Protein AF-A0A2T6ZGL2-F1 (afdb_monomer)

Organism: Tuber borchii (NCBI:txid42251)

pLDDT: mean 72.64, std 20.81, range [37.84, 98.56]

Sequence (278 aa):
MYDEGQLNGEHVGGGYANGYGEHVQEDGDHKMTDEEESILRRLEELRVENTRLESELVNLKAQQEAELVSLRQIKDGETSIIRSNLAKEKNEHARIITSLTNQHQANTDKLNAQIAEKENEINRLKTTHAFLEKENADYEKQIRSSKKVVISSGRIGKSPVTTPRKGKGIQHGDGFDDDEIVMGGSPSWAAGRRTPTRGVKRKRTAQDSPTIPLPLSQPRGTSTSFTEVQGQVVDESLLERMFLEDDRFDVCPIKASVDSLDVESLIVEVVLESACGA

Foldseek 3Di:
DDDDPDDDDDDDDDDPPDDDDPDDDDPDPPDDDPVNVVVVVVVVVVVVVVVVVVVVVVVVVVVVVVVVVVVVVVVVVVVVVVVVVVVVVVVVVVVVVVVVVVVVVVVVVVVVVVVVVVVVVVVVVVVVVVVVVVVVVVVVVVVVVVVVVCVVVPPDDDDDDDDDDDPPDPPDDPPDDDDDDDDDDDDDDDDDDDDPDDDDPPPPDPPPDPDDDDPPPDPPPPPPDPPDPPDPPPPVVVVVVVVVPPCVPVPPPFDWDFDDDDPVDRDGDTDTDDPDDD

Solvent-accessible surface area (backbone atoms only — not comparable to full-atom values): 18668 Å² total; per-residue (Å²): 144,84,76,88,82,81,78,89,74,91,76,90,75,80,82,80,82,77,82,74,78,88,72,83,82,74,102,58,92,73,75,77,50,76,64,58,54,50,52,51,53,52,52,51,51,52,49,54,49,51,55,51,51,52,53,50,52,52,52,52,50,54,52,51,51,53,51,54,50,51,53,48,53,52,52,52,50,53,50,50,52,54,53,51,50,53,52,51,51,53,53,51,53,52,49,50,51,54,52,51,51,51,52,50,50,54,49,52,52,52,50,51,50,51,50,53,52,51,53,50,50,50,52,50,52,51,53,55,49,56,51,50,54,50,52,51,54,50,50,52,49,51,52,55,52,52,51,52,50,53,64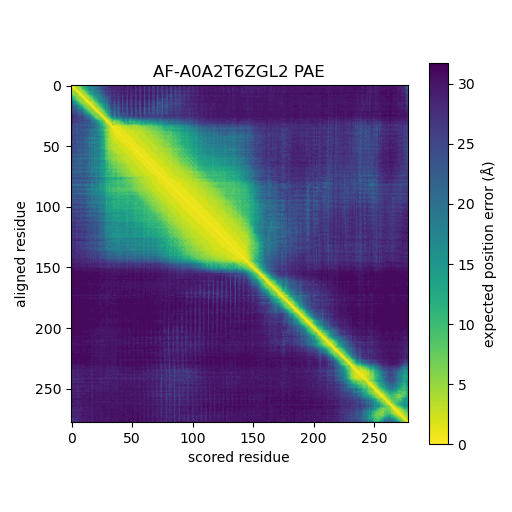,74,58,67,80,78,79,93,75,94,78,89,79,88,77,82,75,80,80,75,81,87,67,77,93,80,79,87,91,84,90,88,91,85,88,87,90,80,88,90,80,89,78,80,73,91,75,81,90,75,83,71,75,78,66,95,77,84,60,103,61,84,81,76,85,82,83,66,85,74,76,83,77,89,74,91,82,74,84,71,81,76,75,74,57,65,72,59,54,51,52,60,67,73,68,55,67,90,71,69,71,73,82,78,59,76,55,79,85,59,83,53,92,89,49,100,59,80,62,74,57,79,65,80,89,79,78,132

Mean predicted aligned error: 23.26 Å

Structure (mmCIF, N/CA/C/O backbone):
data_AF-A0A2T6ZGL2-F1
#
_entry.id   AF-A0A2T6ZGL2-F1
#
loop_
_atom_site.group_PDB
_atom_site.id
_atom_site.type_symbol
_atom_site.label_atom_id
_atom_site.label_alt_id
_atom_site.label_comp_id
_atom_site.label_asym_id
_atom_site.label_entity_id
_atom_site.label_seq_id
_atom_site.pdbx_PDB_ins_code
_atom_site.Cartn_x
_atom_site.Cartn_y
_atom_site.Cartn_z
_atom_site.occupancy
_atom_site.B_iso_or_equiv
_atom_site.auth_seq_id
_atom_site.auth_comp_id
_atom_site.auth_asym_id
_atom_site.auth_atom_id
_atom_site.pdbx_PDB_model_num
ATOM 1 N N . MET A 1 1 ? -7.264 -7.573 -29.999 1.00 56.41 1 MET A N 1
ATOM 2 C CA . MET A 1 1 ? -8.336 -7.357 -30.989 1.00 56.41 1 MET A CA 1
ATOM 3 C C . MET A 1 1 ? -8.494 -5.865 -31.157 1.00 56.41 1 MET A C 1
ATOM 5 O O . MET A 1 1 ? -9.092 -5.271 -30.282 1.00 56.41 1 MET A O 1
ATOM 9 N N . TYR A 1 2 ? -7.827 -5.326 -32.174 1.00 40.12 2 TYR A N 1
ATOM 10 C CA . TYR A 1 2 ? -7.925 -4.026 -32.860 1.00 40.12 2 TYR A CA 1
ATOM 11 C C . TYR A 1 2 ? -6.672 -4.007 -33.749 1.00 40.12 2 TYR A C 1
ATOM 13 O O . TYR A 1 2 ? -5.622 -4.458 -33.295 1.00 40.12 2 TYR A O 1
ATOM 21 N N . ASP A 1 3 ? -6.638 -3.511 -34.966 1.00 47.12 3 ASP A N 1
ATOM 22 C CA . ASP A 1 3 ? -7.604 -3.351 -36.048 1.00 47.12 3 ASP A CA 1
ATOM 23 C C . ASP A 1 3 ? -6.672 -3.183 -37.263 1.00 47.12 3 ASP A C 1
ATOM 25 O O . ASP A 1 3 ? -5.642 -2.505 -37.156 1.00 47.12 3 ASP A O 1
ATOM 29 N N . GLU A 1 4 ? -6.918 -3.900 -38.354 1.00 55.16 4 GLU A N 1
ATOM 30 C CA . GLU A 1 4 ? -6.000 -3.932 -39.493 1.00 55.16 4 GLU A CA 1
ATOM 31 C C . GLU A 1 4 ? -6.085 -2.612 -40.266 1.00 55.16 4 GLU A C 1
ATOM 33 O O . GLU A 1 4 ? -6.976 -2.399 -41.085 1.00 55.16 4 GLU A O 1
ATOM 38 N N . GLY A 1 5 ? -5.122 -1.723 -40.029 1.00 51.34 5 GLY A N 1
ATOM 39 C CA . GLY A 1 5 ? -4.890 -0.547 -40.860 1.00 51.34 5 GLY A CA 1
ATOM 40 C C . GLY A 1 5 ? -4.301 -0.935 -42.216 1.00 51.34 5 GLY A C 1
ATOM 41 O O . GLY A 1 5 ? -3.099 -0.798 -42.435 1.00 51.34 5 GLY A O 1
ATOM 42 N N . GLN A 1 6 ? -5.148 -1.416 -43.127 1.00 54.22 6 GLN A N 1
ATOM 43 C CA . GLN A 1 6 ? -4.857 -1.466 -44.558 1.00 54.22 6 GLN A CA 1
ATOM 44 C C . GLN A 1 6 ? -4.822 -0.032 -45.104 1.00 54.22 6 GLN A C 1
ATOM 46 O O . GLN A 1 6 ? -5.862 0.597 -45.288 1.00 54.22 6 GLN A O 1
ATOM 51 N N . LEU A 1 7 ? -3.626 0.489 -45.384 1.00 54.47 7 LEU A N 1
ATOM 52 C CA . LEU A 1 7 ? -3.462 1.682 -46.211 1.00 54.47 7 LEU A CA 1
ATOM 53 C C . LEU A 1 7 ? -2.947 1.277 -47.588 1.00 54.47 7 LEU A C 1
ATOM 55 O O . LEU A 1 7 ? -1.763 1.022 -47.799 1.00 54.47 7 LEU A O 1
ATOM 59 N N . ASN A 1 8 ? -3.899 1.237 -48.515 1.00 52.94 8 ASN A N 1
ATOM 60 C CA . ASN A 1 8 ? -3.674 1.276 -49.947 1.00 52.94 8 ASN A CA 1
ATOM 61 C C . ASN A 1 8 ? -3.066 2.635 -50.312 1.00 52.94 8 ASN A C 1
ATOM 63 O O . ASN A 1 8 ? -3.673 3.678 -50.073 1.00 52.94 8 ASN A O 1
ATOM 67 N N . GLY A 1 9 ? -1.878 2.610 -50.906 1.00 51.53 9 GLY A N 1
ATOM 68 C CA . GLY A 1 9 ? -1.220 3.771 -51.488 1.00 51.53 9 GLY A CA 1
ATOM 69 C C . GLY A 1 9 ? -0.546 3.354 -52.782 1.00 51.53 9 GLY A C 1
ATOM 70 O O . GLY A 1 9 ? 0.629 2.999 -52.793 1.00 51.53 9 GLY A O 1
ATOM 71 N N . GLU A 1 10 ? -1.329 3.346 -53.856 1.00 53.00 10 GLU A N 1
ATOM 72 C CA . GLU A 1 10 ? -0.860 3.223 -55.230 1.00 53.00 10 GLU A CA 1
ATOM 73 C C . GLU A 1 10 ? 0.245 4.256 -55.504 1.00 53.00 10 GLU A C 1
ATOM 75 O O . GLU A 1 10 ? 0.039 5.461 -55.343 1.00 53.00 10 GLU A O 1
ATOM 80 N N . HIS A 1 11 ? 1.403 3.809 -55.995 1.00 47.16 11 HIS A N 1
ATOM 81 C CA . HIS A 1 11 ? 2.219 4.672 -56.837 1.00 47.16 11 HIS A CA 1
ATOM 82 C C . HIS A 1 11 ? 2.670 3.931 -58.089 1.00 47.16 11 HIS A C 1
ATOM 84 O O . HIS A 1 11 ? 3.472 2.999 -58.072 1.00 47.16 11 HIS A O 1
ATOM 90 N N . VAL A 1 12 ? 2.067 4.388 -59.178 1.00 55.88 12 VAL A N 1
ATOM 91 C CA . VAL A 1 12 ? 2.303 4.053 -60.571 1.00 55.88 12 VAL A CA 1
ATOM 92 C C . VAL A 1 12 ? 3.719 4.500 -60.940 1.00 55.88 12 VAL A C 1
ATOM 94 O O . VAL A 1 12 ? 3.966 5.678 -61.171 1.00 55.88 12 VAL A O 1
ATOM 97 N N . GLY A 1 13 ? 4.660 3.560 -60.986 1.00 51.62 13 GLY A N 1
ATOM 98 C CA . GLY A 1 13 ? 5.996 3.768 -61.542 1.00 51.62 13 GLY A CA 1
ATOM 99 C C . GLY A 1 13 ? 6.092 3.068 -62.888 1.00 51.62 13 GLY A C 1
ATOM 100 O O . GLY A 1 13 ? 6.292 1.858 -62.934 1.00 51.62 13 GLY A O 1
ATOM 101 N N . GLY A 1 14 ? 5.877 3.822 -63.967 1.00 50.44 14 GLY A N 1
ATOM 102 C CA . GLY A 1 14 ? 5.835 3.325 -65.339 1.00 50.44 14 GLY A CA 1
ATOM 103 C C . GLY A 1 14 ? 7.057 2.488 -65.717 1.00 50.44 14 GLY A C 1
ATOM 104 O O . GLY A 1 14 ? 8.201 2.880 -65.498 1.00 50.44 14 GLY A O 1
ATOM 105 N N . GLY A 1 15 ? 6.789 1.330 -66.319 1.00 45.78 15 GLY A N 1
ATOM 106 C CA . GLY A 1 15 ? 7.799 0.529 -66.987 1.00 45.78 15 GLY A CA 1
ATOM 107 C C . GLY A 1 15 ? 8.340 1.285 -68.195 1.00 45.78 15 GLY A C 1
ATOM 108 O O . GLY A 1 15 ? 7.641 1.469 -69.190 1.00 45.78 15 GLY A O 1
ATOM 109 N N . TYR A 1 16 ? 9.598 1.702 -68.116 1.00 50.34 16 TYR A N 1
ATOM 110 C CA . TYR A 1 16 ? 10.359 2.121 -69.284 1.00 50.34 16 TYR A CA 1
ATOM 111 C C . TYR A 1 16 ? 10.729 0.855 -70.057 1.00 50.34 16 TYR A C 1
ATOM 113 O O . TYR A 1 16 ? 11.728 0.190 -69.786 1.00 50.34 16 TYR A O 1
ATOM 121 N N . ALA A 1 17 ? 9.859 0.487 -70.994 1.00 54.91 17 ALA A N 1
ATOM 122 C CA . ALA A 1 17 ? 10.173 -0.450 -72.055 1.00 54.91 17 ALA A CA 1
ATOM 123 C C . ALA A 1 17 ? 11.215 0.203 -72.973 1.00 54.91 17 ALA A C 1
ATOM 125 O O . ALA A 1 17 ? 10.877 0.826 -73.977 1.00 54.91 17 ALA A O 1
ATOM 126 N N . ASN A 1 18 ? 12.491 0.089 -72.612 1.00 55.56 18 ASN A N 1
ATOM 127 C CA . ASN A 1 18 ? 13.568 0.441 -73.519 1.00 55.56 18 ASN A CA 1
ATOM 128 C C . ASN A 1 18 ? 13.820 -0.739 -74.459 1.00 55.56 18 ASN A C 1
ATOM 130 O O . ASN A 1 18 ? 14.572 -1.663 -74.154 1.00 55.56 18 ASN A O 1
ATOM 134 N N . GLY A 1 19 ? 13.152 -0.695 -75.611 1.00 55.03 19 GLY A N 1
ATOM 135 C CA . GLY A 1 19 ? 13.576 -1.418 -76.798 1.00 55.03 19 GLY A CA 1
ATOM 136 C C . GLY A 1 19 ? 14.867 -0.796 -77.317 1.00 55.03 19 GLY A C 1
ATOM 137 O O . GLY A 1 19 ? 14.834 0.241 -77.976 1.00 55.03 19 GLY A O 1
ATOM 138 N N . TYR A 1 20 ? 15.997 -1.427 -77.015 1.00 51.59 20 TYR A N 1
ATOM 139 C CA . TYR A 1 20 ? 17.230 -1.204 -77.754 1.00 51.59 20 TYR A CA 1
ATOM 140 C C . TYR A 1 20 ? 17.341 -2.300 -78.797 1.00 51.59 20 TYR A C 1
ATOM 142 O O . TYR A 1 20 ? 17.328 -3.489 -78.479 1.00 51.59 20 TYR A O 1
ATOM 150 N N . GLY A 1 21 ? 17.354 -1.854 -80.049 1.00 49.62 21 GLY A N 1
ATOM 151 C CA . GLY A 1 21 ? 17.481 -2.692 -81.218 1.00 49.62 21 GLY A CA 1
ATOM 152 C C . GLY A 1 21 ? 18.734 -3.550 -81.151 1.00 49.62 21 GLY A C 1
ATOM 153 O O . GLY A 1 21 ? 19.834 -3.085 -80.862 1.00 49.62 21 GLY A O 1
ATOM 154 N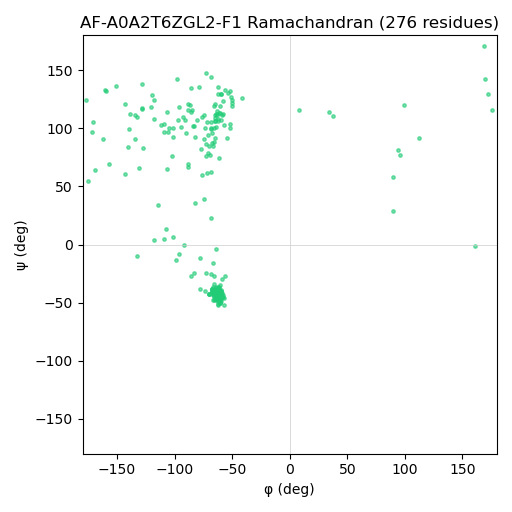 N . GLU A 1 22 ? 18.511 -4.814 -81.461 1.00 50.28 22 GLU A N 1
ATOM 155 C CA . GLU A 1 22 ? 19.484 -5.767 -81.951 1.00 50.28 22 GLU A CA 1
ATOM 156 C C . GLU A 1 22 ? 20.171 -5.183 -83.202 1.00 50.28 22 GLU A C 1
ATOM 158 O O . GLU A 1 22 ? 19.685 -5.308 -84.325 1.00 50.28 22 GLU A O 1
ATOM 163 N N . HIS A 1 23 ? 21.292 -4.488 -82.999 1.00 49.69 23 HIS A N 1
ATOM 164 C CA . HIS A 1 23 ? 22.292 -4.264 -84.037 1.00 49.69 23 HIS A CA 1
ATOM 165 C C . HIS A 1 23 ? 23.292 -5.417 -83.972 1.00 49.69 23 HIS A C 1
ATOM 167 O O . HIS A 1 23 ? 24.207 -5.447 -83.156 1.00 49.69 23 HIS A O 1
ATOM 173 N N . VAL A 1 24 ? 23.044 -6.399 -84.832 1.00 54.81 24 VAL A N 1
ATOM 174 C CA . VAL A 1 24 ? 24.028 -7.381 -85.284 1.0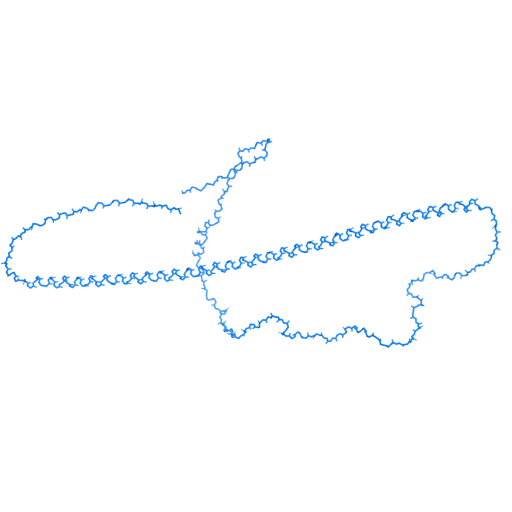0 54.81 24 VAL A CA 1
ATOM 175 C C . VAL A 1 24 ? 25.064 -6.659 -86.156 1.00 54.81 24 VAL A C 1
ATOM 177 O O . VAL A 1 24 ? 24.676 -5.805 -86.951 1.00 54.81 24 VAL A O 1
ATOM 180 N N . GLN A 1 25 ? 26.327 -7.099 -86.041 1.00 52.59 25 GLN A N 1
ATOM 181 C CA . GLN A 1 25 ? 27.598 -6.599 -86.613 1.00 52.59 25 GLN A CA 1
ATOM 182 C C . GLN A 1 25 ? 28.372 -5.759 -85.583 1.00 52.59 25 GLN A C 1
ATOM 184 O O . GLN A 1 25 ? 27.852 -4.787 -85.061 1.00 52.59 25 GLN A O 1
ATOM 189 N N . GLU A 1 26 ? 29.596 -6.111 -85.187 1.00 44.81 26 GLU A N 1
ATOM 190 C CA . GLU A 1 26 ? 30.717 -6.541 -86.028 1.00 44.81 26 GLU A CA 1
ATOM 191 C C . GLU A 1 26 ? 31.670 -7.500 -85.281 1.00 44.81 26 GLU A C 1
ATOM 193 O O . GLU A 1 26 ? 32.076 -7.227 -84.152 1.00 44.81 26 GLU A O 1
ATOM 198 N N . ASP A 1 27 ? 32.098 -8.579 -85.949 1.00 52.59 27 ASP A N 1
ATOM 199 C CA . ASP A 1 27 ? 33.375 -9.251 -85.671 1.00 52.59 27 ASP A CA 1
ATOM 200 C C . ASP A 1 27 ? 34.507 -8.304 -86.109 1.00 52.59 27 ASP A C 1
ATOM 202 O O . ASP A 1 27 ? 35.077 -8.423 -87.195 1.00 52.59 27 ASP A O 1
ATOM 206 N N . GLY A 1 28 ? 34.770 -7.286 -85.296 1.00 54.59 28 GLY A N 1
ATOM 207 C CA . GLY A 1 28 ? 35.918 -6.406 -85.427 1.00 54.59 28 GLY A CA 1
ATOM 208 C C . GLY A 1 28 ? 36.767 -6.546 -84.178 1.00 54.59 28 GLY A C 1
ATOM 209 O O . GLY A 1 28 ? 36.266 -6.330 -83.078 1.00 54.59 28 GLY A O 1
ATOM 210 N N . ASP A 1 29 ? 38.049 -6.877 -84.339 1.00 60.47 29 ASP A N 1
ATOM 211 C CA . ASP A 1 29 ? 39.069 -6.738 -83.295 1.00 60.47 29 ASP A CA 1
ATOM 212 C C . ASP A 1 29 ? 39.193 -5.246 -82.918 1.00 60.47 29 ASP A C 1
ATOM 214 O O . ASP A 1 29 ? 40.119 -4.542 -83.335 1.00 60.47 29 ASP A O 1
ATOM 218 N N . HIS A 1 30 ? 38.211 -4.727 -82.176 1.00 60.84 30 HIS A N 1
ATOM 219 C CA . HIS A 1 30 ? 38.194 -3.375 -81.643 1.00 60.84 30 HIS A CA 1
ATOM 220 C C . HIS A 1 30 ? 39.239 -3.337 -80.533 1.00 60.84 30 HIS A C 1
ATOM 222 O O . HIS A 1 30 ? 39.009 -3.756 -79.398 1.00 60.84 30 HIS A O 1
ATOM 228 N N . LYS A 1 31 ? 40.449 -2.912 -80.896 1.00 64.94 31 LYS A N 1
ATOM 229 C CA . LYS A 1 31 ? 41.491 -2.606 -79.923 1.00 64.94 31 LYS A CA 1
ATOM 230 C C . LYS A 1 31 ? 40.974 -1.462 -79.061 1.00 64.94 31 LYS A C 1
ATOM 232 O O . LYS A 1 31 ? 40.869 -0.342 -79.553 1.00 64.94 31 LYS A O 1
ATOM 237 N N . MET A 1 32 ? 40.645 -1.791 -77.813 1.00 70.75 32 MET A N 1
ATOM 238 C CA . MET A 1 32 ? 40.339 -0.835 -76.753 1.00 70.75 32 MET A CA 1
ATOM 239 C C . MET A 1 32 ? 41.326 0.325 -76.820 1.00 70.75 32 MET A C 1
ATOM 241 O O . MET A 1 32 ? 42.543 0.118 -76.851 1.00 70.75 32 MET A O 1
ATOM 245 N N . THR A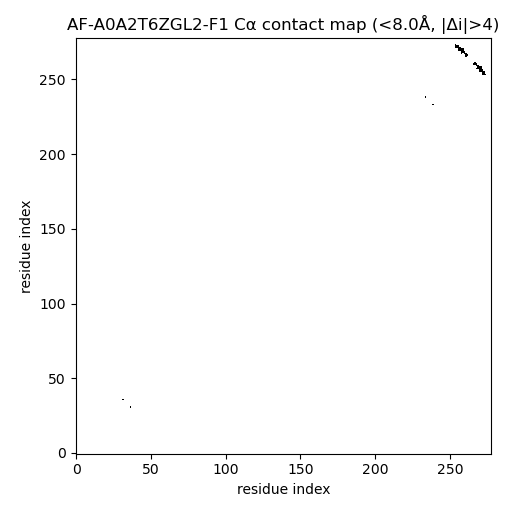 1 33 ? 40.798 1.539 -76.889 1.00 79.38 33 THR A N 1
ATOM 246 C CA . THR A 1 33 ? 41.626 2.736 -76.796 1.00 79.38 33 THR A CA 1
ATOM 247 C C . THR A 1 33 ? 42.103 2.901 -75.350 1.00 79.38 33 THR A C 1
ATOM 249 O O . THR A 1 33 ? 41.393 2.553 -74.404 1.00 79.38 33 THR A O 1
ATOM 252 N N . ASP A 1 34 ? 43.304 3.448 -75.150 1.00 83.81 34 ASP A N 1
ATOM 253 C CA . ASP A 1 34 ? 43.878 3.651 -73.806 1.00 83.81 34 ASP A CA 1
ATOM 254 C C . ASP A 1 34 ? 42.951 4.486 -72.887 1.00 83.81 34 ASP A C 1
ATOM 256 O O . ASP A 1 34 ? 42.956 4.345 -71.658 1.00 83.81 34 ASP A O 1
ATOM 260 N N . GLU A 1 35 ? 42.118 5.343 -73.486 1.00 86.00 35 GLU A N 1
ATOM 261 C CA . GLU A 1 35 ? 41.108 6.159 -72.807 1.00 86.00 35 GLU A CA 1
ATOM 262 C C . GLU A 1 35 ? 39.941 5.318 -72.267 1.00 86.00 35 GLU A C 1
ATOM 264 O O . GLU A 1 35 ? 39.532 5.498 -71.117 1.00 86.00 35 GLU A O 1
ATOM 269 N N . GLU A 1 36 ? 39.443 4.349 -73.039 1.00 87.06 36 GLU A N 1
ATOM 270 C CA . GLU A 1 36 ? 38.380 3.434 -72.606 1.00 87.06 36 GLU A CA 1
ATOM 271 C C . GLU A 1 36 ? 38.852 2.546 -71.448 1.00 87.06 36 GLU A C 1
ATOM 273 O O . GLU A 1 36 ? 38.122 2.356 -70.473 1.00 87.06 36 GLU A O 1
ATOM 278 N N . GLU A 1 37 ? 40.102 2.071 -71.477 1.00 87.19 37 GLU A N 1
ATOM 279 C CA . GLU A 1 37 ? 40.678 1.327 -70.350 1.00 87.19 37 GLU A CA 1
ATOM 280 C C . GLU A 1 37 ? 40.804 2.184 -69.082 1.00 87.19 37 GLU A C 1
ATOM 282 O O . GLU A 1 37 ? 40.628 1.693 -67.963 1.00 87.19 37 GLU A O 1
ATOM 287 N N . SER A 1 38 ? 41.124 3.472 -69.231 1.00 92.38 38 SER A N 1
ATOM 288 C CA . SER A 1 38 ? 41.174 4.425 -68.118 1.00 92.38 38 SER A CA 1
ATOM 289 C C . SER A 1 38 ? 39.793 4.621 -67.481 1.00 92.38 38 SER A C 1
ATOM 291 O O . SER A 1 38 ? 39.652 4.548 -66.256 1.00 92.38 38 SER A O 1
ATOM 293 N N . ILE A 1 39 ? 38.752 4.778 -68.306 1.00 92.50 39 ILE A N 1
ATOM 294 C CA . ILE A 1 39 ? 37.362 4.919 -67.851 1.00 92.50 39 ILE A CA 1
ATOM 295 C C . ILE A 1 39 ? 36.891 3.649 -67.136 1.00 92.50 39 ILE A C 1
ATOM 297 O O . ILE A 1 39 ? 36.303 3.738 -66.056 1.00 92.50 39 ILE A O 1
ATOM 301 N N . LEU A 1 40 ? 37.180 2.466 -67.687 1.00 92.25 40 LEU A N 1
ATOM 302 C CA . LEU A 1 40 ? 36.816 1.195 -67.057 1.00 92.25 40 LEU A CA 1
ATOM 303 C C . LEU A 1 40 ? 37.518 0.996 -65.709 1.00 92.25 40 LEU A C 1
ATOM 305 O O . LEU A 1 40 ? 36.864 0.600 -64.745 1.00 92.25 40 LEU A O 1
ATOM 309 N N . ARG A 1 41 ? 38.812 1.334 -65.604 1.00 93.31 41 ARG A N 1
ATOM 310 C CA . ARG A 1 41 ? 39.542 1.311 -64.323 1.00 93.31 41 ARG A CA 1
ATOM 311 C C . ARG A 1 41 ? 38.892 2.223 -63.285 1.00 93.31 41 ARG A C 1
ATOM 313 O O . ARG A 1 41 ? 38.700 1.803 -62.147 1.00 93.31 41 ARG A O 1
ATOM 320 N N . ARG A 1 42 ? 38.504 3.442 -63.676 1.00 94.94 42 ARG A N 1
ATOM 321 C CA . ARG A 1 42 ? 37.836 4.389 -62.773 1.00 94.94 42 ARG A CA 1
ATOM 322 C C . ARG A 1 42 ? 36.438 3.925 -62.361 1.00 94.94 42 ARG A C 1
ATOM 324 O O . ARG A 1 42 ? 36.054 4.112 -61.211 1.00 94.94 42 ARG A O 1
ATOM 331 N N . LEU A 1 43 ? 35.676 3.323 -63.273 1.00 95.31 43 LEU A N 1
ATOM 332 C CA . LEU A 1 43 ? 34.369 2.741 -62.958 1.00 95.31 43 LEU A CA 1
ATOM 333 C C . LEU A 1 43 ? 34.491 1.598 -61.955 1.00 95.31 43 LEU A C 1
ATOM 335 O O . LEU A 1 43 ? 33.679 1.512 -61.038 1.00 95.31 43 LEU A O 1
ATOM 339 N N . GLU A 1 44 ? 35.500 0.745 -62.109 1.00 95.69 44 GLU A N 1
ATOM 340 C CA . GLU A 1 44 ? 35.735 -0.349 -61.172 1.00 95.69 44 GLU A CA 1
ATOM 341 C C . GLU A 1 44 ? 36.150 0.164 -59.790 1.00 95.69 44 GLU A C 1
ATOM 343 O O . GLU A 1 44 ? 35.603 -0.273 -58.782 1.00 95.69 44 GLU A O 1
ATOM 348 N N . GLU A 1 45 ? 37.024 1.171 -59.733 1.00 95.81 45 GLU A N 1
ATOM 349 C CA . GLU A 1 45 ? 37.386 1.846 -58.482 1.00 95.81 45 GLU A CA 1
ATOM 350 C C . GLU A 1 45 ? 36.155 2.436 -57.772 1.00 95.81 45 GLU A C 1
ATOM 352 O O . GLU A 1 45 ? 35.960 2.213 -56.577 1.00 95.81 45 GLU A O 1
ATOM 357 N N . LEU A 1 46 ? 35.274 3.119 -58.511 1.00 95.94 46 LEU A N 1
ATOM 358 C CA . LEU A 1 46 ? 34.030 3.670 -57.965 1.00 95.94 46 LEU A CA 1
ATOM 359 C C . LEU A 1 46 ? 33.054 2.582 -57.498 1.00 95.94 46 LEU A C 1
ATOM 361 O O . LEU A 1 46 ? 32.341 2.786 -56.516 1.00 95.94 46 LEU A O 1
ATOM 365 N N . ARG A 1 47 ? 33.002 1.426 -58.170 1.00 95.81 47 ARG A N 1
ATOM 366 C CA . ARG A 1 47 ? 32.196 0.283 -57.711 1.00 95.81 47 ARG A CA 1
ATOM 367 C C . ARG A 1 47 ? 32.728 -0.265 -56.398 1.00 95.81 47 ARG A C 1
ATOM 369 O O . ARG A 1 47 ? 31.948 -0.434 -55.464 1.00 95.81 47 ARG A O 1
ATOM 376 N N . VAL A 1 48 ? 34.039 -0.484 -56.306 1.00 96.69 48 VAL A N 1
ATOM 377 C CA . VAL A 1 48 ? 34.688 -0.936 -55.070 1.00 96.69 48 VAL A CA 1
ATOM 378 C C . VAL A 1 48 ? 34.422 0.059 -53.942 1.00 96.69 48 VAL A C 1
ATOM 380 O O . VAL A 1 48 ? 34.013 -0.345 -52.854 1.00 96.69 48 VAL A O 1
ATOM 383 N N . GLU A 1 49 ? 34.562 1.358 -54.199 1.00 96.88 49 GLU A N 1
ATOM 384 C CA . GLU A 1 49 ? 34.291 2.382 -53.193 1.00 96.88 49 GLU A CA 1
ATOM 385 C C . GLU A 1 49 ? 32.819 2.425 -52.761 1.00 96.88 49 GLU A C 1
ATOM 387 O O . GLU A 1 49 ? 32.552 2.484 -51.561 1.00 96.88 49 GLU A O 1
ATOM 392 N N . ASN A 1 50 ? 31.862 2.305 -53.685 1.00 95.88 50 ASN A N 1
ATOM 393 C CA . ASN A 1 50 ? 30.445 2.198 -53.329 1.00 95.88 50 ASN A CA 1
ATOM 394 C C . ASN A 1 50 ? 30.175 0.976 -52.448 1.00 95.88 50 ASN A C 1
ATOM 396 O O . ASN A 1 50 ? 29.544 1.117 -51.404 1.00 95.88 50 ASN A O 1
ATOM 400 N N . THR A 1 51 ? 30.711 -0.198 -52.797 1.00 96.56 51 THR A N 1
ATOM 401 C CA . THR A 1 51 ? 30.525 -1.397 -51.962 1.00 96.56 51 THR A CA 1
ATOM 402 C C . THR A 1 51 ? 31.142 -1.235 -50.569 1.00 96.56 51 THR A C 1
ATOM 404 O O . THR A 1 51 ? 30.555 -1.663 -49.573 1.00 96.56 51 THR A O 1
ATOM 407 N N . ARG A 1 52 ? 32.294 -0.552 -50.465 1.00 97.25 52 ARG A N 1
ATOM 408 C CA . ARG A 1 52 ? 32.919 -0.207 -49.182 1.00 97.25 52 ARG A CA 1
ATOM 409 C C . ARG A 1 52 ? 32.005 0.699 -48.361 1.00 97.25 52 ARG A C 1
ATOM 411 O O . ARG A 1 52 ? 31.716 0.372 -47.212 1.00 97.25 52 ARG A O 1
ATOM 418 N N . LEU A 1 53 ? 31.528 1.798 -48.943 1.00 97.00 53 LEU A N 1
ATOM 419 C CA . LEU A 1 53 ? 30.653 2.753 -48.261 1.00 97.00 53 LEU A CA 1
ATOM 420 C C . LEU A 1 53 ? 29.324 2.114 -47.843 1.00 97.00 53 LEU A C 1
ATOM 422 O O . LEU A 1 53 ? 28.859 2.345 -46.731 1.00 97.00 53 LEU A O 1
ATOM 426 N N . GLU A 1 54 ? 28.737 1.260 -48.680 1.00 96.62 54 GLU A N 1
ATOM 427 C CA . GLU A 1 54 ? 27.535 0.496 -48.336 1.00 96.62 54 GLU A CA 1
ATOM 428 C C . GLU A 1 54 ? 27.777 -0.422 -47.135 1.00 96.62 54 GLU A C 1
ATOM 430 O O . GLU A 1 54 ? 26.973 -0.438 -46.200 1.00 96.62 54 GLU A O 1
ATOM 435 N N . SER A 1 55 ? 28.909 -1.132 -47.106 1.00 96.69 55 SER A N 1
ATOM 436 C CA . SER A 1 55 ? 29.273 -1.979 -45.966 1.00 96.69 55 SER A CA 1
ATOM 437 C C . SER A 1 55 ? 29.479 -1.168 -44.680 1.00 96.69 55 SER A C 1
ATOM 439 O O . SER A 1 55 ? 29.023 -1.574 -43.610 1.00 96.69 55 SER A O 1
ATOM 441 N N . GLU A 1 56 ? 30.097 0.012 -44.776 1.00 96.94 56 GLU A N 1
ATOM 442 C CA . GLU A 1 56 ? 30.287 0.924 -43.646 1.00 96.94 56 GLU A CA 1
ATOM 443 C C . GLU A 1 56 ? 28.948 1.457 -43.129 1.00 96.94 56 GLU A C 1
ATOM 445 O O . GLU A 1 56 ? 28.717 1.452 -41.920 1.00 96.94 56 GLU A O 1
ATOM 450 N N . LEU A 1 57 ? 28.028 1.836 -44.020 1.00 96.88 57 LEU A N 1
ATOM 451 C CA . LEU A 1 57 ? 26.685 2.275 -43.641 1.00 96.88 57 LEU A CA 1
ATOM 452 C C . LEU A 1 57 ? 25.887 1.169 -42.946 1.00 96.88 57 LEU A C 1
ATOM 454 O O . LEU A 1 57 ? 25.208 1.444 -41.956 1.00 96.88 57 LEU A O 1
ATOM 458 N N . VAL A 1 58 ? 25.965 -0.072 -43.432 1.00 97.19 58 VAL A N 1
ATOM 459 C CA . VAL A 1 58 ? 25.315 -1.222 -42.783 1.00 97.19 58 VAL A CA 1
ATOM 460 C C . VAL A 1 58 ? 25.902 -1.455 -41.392 1.00 97.19 58 VAL A C 1
ATOM 462 O O . VAL A 1 58 ? 25.149 -1.609 -40.431 1.00 97.19 58 VAL A O 1
ATOM 465 N N . ASN A 1 59 ? 27.229 -1.410 -41.257 1.00 96.62 59 ASN A N 1
ATOM 466 C CA . ASN A 1 59 ? 27.901 -1.591 -39.971 1.00 96.62 59 ASN A CA 1
ATOM 467 C C . ASN A 1 59 ? 27.536 -0.491 -38.965 1.00 96.62 59 ASN A C 1
ATOM 469 O O . ASN A 1 59 ? 27.234 -0.796 -37.812 1.00 96.62 59 ASN A O 1
ATOM 473 N N . LEU A 1 60 ? 27.515 0.774 -39.392 1.00 96.56 60 LEU A N 1
ATOM 474 C CA . LEU A 1 60 ? 27.132 1.900 -38.537 1.00 96.56 60 LEU A CA 1
ATOM 475 C C . LEU A 1 60 ? 25.669 1.805 -38.090 1.00 96.56 60 LEU A C 1
ATOM 477 O O . LEU A 1 60 ? 25.376 2.017 -36.915 1.00 96.56 60 LEU A O 1
ATOM 481 N N . LYS A 1 61 ? 24.756 1.426 -38.992 1.00 97.19 61 LYS A N 1
ATOM 482 C CA . LYS A 1 61 ? 23.348 1.190 -38.635 1.00 97.19 61 LYS A CA 1
ATOM 483 C C . LYS A 1 61 ? 23.203 0.054 -37.627 1.00 97.19 61 LYS A C 1
ATOM 485 O O . LYS A 1 61 ? 22.514 0.226 -36.628 1.00 97.19 61 LYS A O 1
ATOM 490 N N . ALA A 1 62 ? 23.895 -1.065 -37.838 1.00 97.00 62 ALA A N 1
ATOM 491 C CA . ALA A 1 62 ? 23.866 -2.191 -36.908 1.00 97.00 62 ALA A CA 1
ATOM 492 C C . ALA A 1 62 ? 24.403 -1.809 -35.516 1.00 97.00 62 ALA A C 1
ATOM 494 O O . ALA A 1 62 ? 23.840 -2.219 -34.502 1.00 97.00 62 ALA A O 1
ATOM 495 N N . GLN A 1 63 ? 25.459 -0.989 -35.449 1.00 96.44 63 GLN A N 1
ATOM 496 C CA . GLN A 1 63 ? 25.980 -0.460 -34.184 1.00 96.44 63 GLN A CA 1
ATOM 497 C C . GLN A 1 63 ? 24.962 0.444 -33.481 1.00 96.44 63 GLN A C 1
ATOM 499 O O . GLN A 1 63 ? 24.724 0.276 -32.285 1.00 96.44 63 GLN A O 1
ATOM 504 N N . GLN A 1 64 ? 24.321 1.351 -34.221 1.00 96.75 64 GLN A N 1
ATOM 505 C CA . GLN A 1 64 ? 23.294 2.235 -33.677 1.00 96.75 64 GLN A CA 1
ATOM 506 C C . GLN A 1 64 ? 22.084 1.448 -33.154 1.00 96.75 64 GLN A C 1
ATOM 508 O O . GLN A 1 64 ? 21.578 1.726 -32.068 1.00 96.75 64 GLN A O 1
ATOM 513 N N . GLU A 1 65 ? 21.623 0.440 -33.893 1.00 96.56 65 GLU A N 1
ATOM 514 C CA . GLU A 1 65 ? 20.531 -0.431 -33.456 1.00 96.56 65 GLU A CA 1
ATOM 515 C C . GLU A 1 65 ? 20.902 -1.211 -32.191 1.00 96.56 65 GLU A C 1
ATOM 517 O O . GLU A 1 65 ? 20.107 -1.262 -31.250 1.00 96.56 65 GLU A O 1
ATOM 522 N N . ALA A 1 66 ? 22.118 -1.760 -32.120 1.00 96.69 66 ALA A N 1
ATOM 523 C CA . ALA A 1 66 ? 22.604 -2.457 -30.933 1.00 96.69 66 ALA A CA 1
ATOM 524 C C . ALA A 1 66 ? 22.657 -1.533 -29.702 1.00 96.69 66 ALA A C 1
ATOM 526 O O . ALA A 1 66 ? 22.222 -1.926 -28.615 1.00 96.69 66 ALA A O 1
ATOM 527 N N . GLU A 1 67 ? 23.118 -0.291 -29.871 1.00 96.50 67 GLU A N 1
ATOM 528 C CA . GLU A 1 67 ? 23.128 0.714 -28.807 1.00 96.50 67 GLU A CA 1
ATOM 529 C C . GLU A 1 67 ? 21.703 1.035 -28.331 1.00 96.50 67 GLU A C 1
ATOM 531 O O . GLU A 1 67 ? 21.418 0.973 -27.132 1.00 96.50 67 GLU A O 1
ATOM 536 N N . LEU A 1 68 ? 20.772 1.284 -29.256 1.00 96.69 68 LEU A N 1
ATOM 537 C CA . LEU A 1 68 ? 19.373 1.565 -28.925 1.00 96.69 68 LEU A CA 1
ATOM 538 C C . LEU A 1 68 ? 18.693 0.395 -28.205 1.00 96.69 68 LEU A C 1
ATOM 540 O O . LEU A 1 68 ? 17.925 0.617 -27.263 1.00 96.69 68 LEU A O 1
ATOM 544 N N . VAL A 1 69 ? 18.971 -0.843 -28.615 1.00 97.06 69 VAL A N 1
ATOM 545 C CA . VAL A 1 69 ? 18.467 -2.046 -27.938 1.00 97.06 69 VAL A CA 1
ATOM 546 C C . VAL A 1 69 ? 19.029 -2.137 -26.522 1.00 97.06 69 VAL A C 1
ATOM 548 O O . VAL A 1 69 ? 18.263 -2.371 -25.587 1.00 97.06 69 VAL A O 1
ATOM 551 N N . SER A 1 70 ? 20.328 -1.889 -26.336 1.00 96.31 70 SER A N 1
ATOM 552 C CA . SER A 1 70 ? 20.954 -1.910 -25.008 1.00 96.31 70 SER A CA 1
ATOM 553 C C . SER A 1 70 ? 20.349 -0.859 -24.068 1.00 96.31 70 SER A C 1
ATOM 555 O O . SER A 1 70 ? 20.008 -1.165 -22.925 1.00 96.31 70 SER A O 1
ATOM 557 N N . LEU A 1 71 ? 20.097 0.355 -24.571 1.00 96.44 71 LEU A N 1
ATOM 558 C CA . LEU A 1 71 ? 19.472 1.429 -23.804 1.00 96.44 71 LEU A CA 1
ATOM 559 C C . LEU A 1 71 ? 18.030 1.082 -23.413 1.00 96.44 71 LEU A C 1
ATOM 561 O O . LEU A 1 71 ? 17.613 1.364 -22.290 1.00 96.44 71 LEU A O 1
ATOM 565 N N . ARG A 1 72 ? 17.263 0.461 -24.320 1.00 96.56 72 ARG A N 1
ATOM 566 C CA . ARG A 1 72 ? 15.907 -0.023 -24.012 1.00 96.56 72 ARG A CA 1
ATOM 567 C C . ARG A 1 72 ? 15.934 -1.084 -22.918 1.00 96.56 72 ARG A C 1
ATOM 569 O O . ARG A 1 72 ? 15.188 -0.960 -21.957 1.00 96.56 72 ARG A O 1
ATOM 576 N N . GLN A 1 73 ? 16.838 -2.058 -23.010 1.00 96.75 73 GLN A N 1
ATOM 577 C CA . GLN A 1 73 ? 16.978 -3.108 -21.997 1.00 96.75 73 GLN A CA 1
ATOM 578 C C . GLN A 1 73 ? 17.318 -2.543 -20.611 1.00 96.75 73 GLN A C 1
ATOM 580 O O . GLN A 1 73 ? 16.754 -2.993 -19.614 1.00 96.75 73 GLN A O 1
ATOM 585 N N . ILE A 1 74 ? 18.192 -1.533 -20.539 1.00 96.56 74 ILE A N 1
ATOM 586 C CA . ILE A 1 74 ? 18.519 -0.843 -19.282 1.00 96.56 74 ILE A CA 1
ATOM 587 C C . ILE A 1 74 ? 17.273 -0.160 -18.706 1.00 96.56 74 ILE A C 1
ATOM 589 O O . ILE A 1 74 ? 16.919 -0.406 -17.553 1.00 96.56 74 ILE A O 1
ATOM 593 N N . LYS A 1 75 ? 16.563 0.633 -19.518 1.00 97.12 75 LYS A N 1
ATOM 594 C CA . LYS A 1 75 ? 15.342 1.343 -19.095 1.00 97.12 75 LYS A CA 1
ATOM 595 C C . LYS A 1 75 ? 14.228 0.394 -18.655 1.00 97.12 75 LYS A C 1
ATOM 597 O O . LYS A 1 75 ? 13.539 0.658 -17.666 1.00 97.12 75 LYS A O 1
ATOM 602 N N . ASP A 1 76 ? 14.056 -0.719 -19.359 1.00 96.69 76 ASP A N 1
ATOM 603 C CA . ASP A 1 76 ? 13.086 -1.753 -19.004 1.00 96.69 76 ASP A CA 1
ATOM 604 C C . ASP A 1 76 ? 13.464 -2.425 -17.676 1.00 96.69 76 ASP A C 1
ATOM 606 O O . ASP A 1 76 ? 12.600 -2.655 -16.823 1.00 96.69 76 ASP A O 1
ATOM 610 N N . GLY A 1 77 ? 14.760 -2.670 -17.454 1.00 97.44 77 GLY A N 1
ATOM 611 C CA . GLY A 1 77 ? 15.299 -3.164 -16.188 1.00 97.44 77 GLY A CA 1
ATOM 612 C C . GLY A 1 77 ? 15.026 -2.213 -15.021 1.00 97.44 77 GLY A C 1
ATOM 613 O O . GLY A 1 77 ? 14.482 -2.631 -13.997 1.00 97.44 77 GLY A O 1
ATOM 614 N N . GLU A 1 78 ? 15.324 -0.925 -15.186 1.00 96.88 78 GLU A N 1
ATOM 615 C CA . GLU A 1 78 ? 15.050 0.118 -14.187 1.00 96.88 78 GLU A CA 1
ATOM 616 C C . GLU A 1 78 ? 13.553 0.221 -13.875 1.00 96.88 78 GLU A C 1
ATOM 618 O O . GLU A 1 78 ? 13.143 0.200 -12.711 1.00 96.88 78 GLU A O 1
ATOM 623 N N . THR A 1 79 ? 12.715 0.237 -14.912 1.00 97.44 79 THR A N 1
ATOM 624 C CA . THR A 1 79 ? 11.255 0.284 -14.770 1.00 97.44 79 THR A CA 1
ATOM 625 C C . THR A 1 79 ? 10.730 -0.936 -14.015 1.00 97.44 79 THR A C 1
ATOM 627 O O . THR A 1 79 ? 9.854 -0.811 -13.154 1.00 97.44 79 THR A O 1
ATOM 630 N N . SER A 1 80 ? 11.271 -2.123 -14.296 1.00 98.00 80 SER A N 1
ATOM 631 C CA . SER A 1 80 ? 10.918 -3.361 -13.598 1.00 98.00 80 SER A CA 1
ATOM 632 C C . SER A 1 80 ? 11.256 -3.289 -12.105 1.00 98.00 80 SER A C 1
ATOM 634 O O . SER A 1 80 ? 10.421 -3.628 -11.260 1.00 98.00 80 SER A O 1
ATOM 636 N N . ILE A 1 81 ? 12.435 -2.761 -11.759 1.00 97.94 81 ILE A N 1
ATOM 637 C CA . ILE A 1 81 ? 12.859 -2.568 -10.365 1.00 97.94 81 ILE A CA 1
ATOM 638 C C . ILE A 1 81 ? 11.920 -1.598 -9.644 1.00 97.94 81 ILE A C 1
ATOM 640 O O . ILE A 1 81 ? 11.438 -1.913 -8.552 1.00 97.94 81 ILE A O 1
ATOM 644 N N . ILE A 1 82 ? 11.608 -0.453 -10.259 1.00 98.31 82 ILE A N 1
ATOM 645 C CA . ILE A 1 82 ? 10.706 0.553 -9.680 1.00 98.31 82 ILE A CA 1
ATOM 646 C C . ILE A 1 82 ? 9.317 -0.049 -9.438 1.00 98.31 82 ILE A C 1
ATOM 648 O O . ILE A 1 82 ? 8.776 0.070 -8.338 1.00 98.31 82 ILE A O 1
ATOM 652 N N . ARG A 1 83 ? 8.757 -0.765 -10.422 1.00 98.06 83 ARG A N 1
ATOM 653 C CA . ARG A 1 83 ? 7.453 -1.437 -10.287 1.00 98.06 83 ARG A CA 1
ATOM 654 C C . ARG A 1 83 ? 7.458 -2.488 -9.178 1.00 98.06 83 ARG A C 1
ATOM 656 O O . ARG A 1 83 ? 6.512 -2.550 -8.396 1.00 98.06 83 ARG A O 1
ATOM 663 N N . SER A 1 84 ? 8.521 -3.286 -9.082 1.00 98.31 84 SER A N 1
ATOM 664 C CA . SER A 1 84 ? 8.693 -4.274 -8.012 1.00 98.31 84 SER A CA 1
ATOM 665 C C . SER A 1 84 ? 8.741 -3.609 -6.633 1.00 98.31 84 SER A C 1
ATOM 667 O O . SER A 1 84 ? 8.077 -4.069 -5.705 1.00 98.31 84 SER A O 1
ATOM 669 N N . ASN A 1 85 ? 9.490 -2.516 -6.486 1.00 98.38 85 ASN A N 1
ATOM 670 C CA . ASN A 1 85 ? 9.589 -1.794 -5.218 1.00 98.38 85 ASN A CA 1
ATOM 671 C C . ASN A 1 85 ? 8.245 -1.178 -4.817 1.00 98.38 85 ASN A C 1
ATOM 673 O O . ASN A 1 85 ? 7.806 -1.378 -3.688 1.00 98.38 85 ASN A O 1
ATOM 677 N N . LEU A 1 86 ? 7.542 -0.552 -5.764 1.00 98.38 86 LEU A N 1
ATOM 678 C CA . LEU A 1 86 ? 6.196 -0.027 -5.539 1.00 98.38 86 LEU A CA 1
ATOM 679 C C . LEU A 1 86 ? 5.216 -1.129 -5.103 1.00 98.38 86 LEU A C 1
ATOM 681 O O . LEU A 1 86 ? 4.398 -0.922 -4.210 1.00 98.38 86 LEU A O 1
ATOM 685 N N . ALA A 1 87 ? 5.285 -2.315 -5.714 1.00 98.38 87 ALA A N 1
ATOM 686 C CA . ALA A 1 87 ? 4.441 -3.444 -5.330 1.00 98.38 87 ALA A CA 1
ATOM 687 C C . ALA A 1 87 ? 4.744 -3.938 -3.904 1.00 98.38 87 ALA A C 1
ATOM 689 O O . ALA A 1 87 ? 3.820 -4.246 -3.150 1.00 98.38 87 ALA A O 1
ATOM 690 N N . LYS A 1 88 ? 6.024 -3.989 -3.511 1.00 98.44 88 LYS A N 1
ATOM 691 C CA . LYS A 1 88 ? 6.432 -4.347 -2.142 1.00 98.44 88 LYS A CA 1
ATOM 692 C C . LYS A 1 88 ? 5.912 -3.337 -1.126 1.00 98.44 88 LYS A C 1
ATOM 694 O O . LYS A 1 88 ? 5.275 -3.746 -0.161 1.00 98.44 88 LYS A O 1
ATOM 699 N N . GLU A 1 89 ? 6.104 -2.049 -1.385 1.00 98.31 89 GLU A N 1
ATOM 700 C CA . GLU A 1 89 ? 5.648 -0.974 -0.503 1.00 98.31 89 GLU A CA 1
ATOM 701 C C . GLU A 1 89 ? 4.124 -0.991 -0.329 1.00 98.31 89 GLU A C 1
ATOM 703 O O . GLU A 1 89 ? 3.624 -0.957 0.794 1.00 98.31 89 GLU A O 1
ATOM 708 N N . LYS A 1 90 ? 3.368 -1.163 -1.422 1.00 98.38 90 LYS A N 1
ATOM 709 C CA . LYS A 1 90 ? 1.906 -1.322 -1.360 1.00 98.38 90 LYS A CA 1
ATOM 710 C C . LYS A 1 90 ? 1.489 -2.505 -0.487 1.00 98.38 90 LYS A C 1
ATOM 712 O O . LYS A 1 90 ? 0.571 -2.377 0.323 1.00 98.38 90 LYS A O 1
ATOM 717 N N . ASN A 1 91 ? 2.166 -3.644 -0.625 1.00 98.38 91 ASN A N 1
ATOM 718 C CA . ASN A 1 91 ? 1.879 -4.835 0.172 1.00 98.38 91 ASN A CA 1
ATOM 719 C C . ASN A 1 91 ? 2.221 -4.636 1.656 1.00 98.38 91 ASN A C 1
ATOM 721 O O . ASN A 1 91 ? 1.470 -5.084 2.522 1.00 98.38 91 ASN A O 1
ATOM 725 N N . GLU A 1 92 ? 3.329 -3.968 1.969 1.00 98.25 92 GLU A N 1
ATOM 726 C CA . GLU A 1 92 ? 3.704 -3.635 3.346 1.00 98.25 92 GLU A CA 1
ATOM 727 C C . GLU A 1 92 ? 2.713 -2.659 3.977 1.00 98.25 92 GLU A C 1
ATOM 729 O O . GLU A 1 92 ? 2.228 -2.907 5.080 1.00 98.25 92 GLU A O 1
ATOM 734 N N . HIS A 1 93 ? 2.323 -1.612 3.252 1.00 98.31 93 HIS A N 1
ATOM 735 C CA . HIS A 1 93 ? 1.323 -0.659 3.716 1.00 98.31 93 HIS A CA 1
ATOM 736 C C . HIS A 1 93 ? -0.033 -1.334 3.977 1.00 98.31 93 HIS A C 1
ATOM 738 O O . HIS A 1 93 ? -0.637 -1.135 5.032 1.00 98.31 93 HIS A O 1
ATOM 744 N N . ALA A 1 94 ? -0.480 -2.219 3.078 1.00 98.25 94 ALA A N 1
ATOM 745 C CA . ALA A 1 94 ? -1.691 -3.014 3.286 1.00 98.25 94 ALA A CA 1
ATOM 746 C C . ALA A 1 94 ? -1.593 -3.907 4.540 1.00 98.25 94 ALA A C 1
ATOM 748 O O . ALA A 1 94 ? -2.537 -3.987 5.331 1.00 98.25 94 ALA A O 1
ATOM 749 N N . ARG A 1 95 ? -0.437 -4.537 4.787 1.00 98.44 95 ARG A N 1
ATOM 750 C CA . ARG A 1 95 ? -0.191 -5.311 6.019 1.00 98.44 95 ARG A CA 1
ATOM 751 C C . ARG A 1 95 ? -0.258 -4.439 7.273 1.00 98.44 95 ARG A C 1
ATOM 753 O O . ARG A 1 95 ? -0.842 -4.856 8.268 1.00 98.44 95 ARG A O 1
ATOM 760 N N . ILE A 1 96 ? 0.292 -3.228 7.231 1.00 98.50 96 ILE A N 1
ATOM 761 C CA . ILE A 1 96 ? 0.237 -2.293 8.362 1.00 98.50 96 ILE A CA 1
ATOM 762 C C . ILE A 1 96 ? -1.212 -1.882 8.646 1.00 98.50 96 ILE A C 1
ATOM 764 O O . ILE A 1 96 ? -1.645 -1.961 9.795 1.00 98.50 96 ILE A O 1
ATOM 768 N N . ILE A 1 97 ? -1.985 -1.523 7.615 1.00 98.56 97 ILE A N 1
ATOM 769 C CA . ILE A 1 97 ? -3.402 -1.156 7.768 1.00 98.56 97 ILE A CA 1
ATOM 770 C C . ILE A 1 97 ? -4.201 -2.314 8.371 1.00 98.56 97 ILE A C 1
ATOM 772 O O . ILE A 1 97 ? -4.936 -2.121 9.338 1.00 98.56 97 ILE A O 1
ATOM 776 N N . THR A 1 98 ? -4.054 -3.526 7.836 1.00 98.44 98 THR A N 1
ATOM 777 C CA . THR A 1 98 ? -4.769 -4.704 8.363 1.00 98.44 98 THR A CA 1
ATOM 778 C C . THR A 1 98 ? -4.381 -5.006 9.812 1.00 98.44 98 THR A C 1
ATOM 780 O O . THR A 1 98 ? -5.244 -5.268 10.644 1.00 98.44 98 THR A O 1
ATOM 783 N N . SER A 1 99 ? -3.099 -4.890 10.169 1.00 98.44 99 SER A N 1
ATOM 784 C CA . SER A 1 99 ? -2.658 -5.040 11.559 1.00 98.44 99 SER A CA 1
ATOM 785 C C . SER A 1 99 ? -3.268 -3.975 12.474 1.00 98.44 99 SER A C 1
ATOM 787 O O . SER A 1 99 ? -3.743 -4.302 13.561 1.00 98.44 99 SER A O 1
ATOM 789 N N . LEU A 1 100 ? -3.260 -2.707 12.056 1.00 98.50 100 LEU A N 1
ATOM 790 C CA . LEU A 1 100 ? -3.774 -1.595 12.854 1.00 98.50 100 LEU A CA 1
ATOM 791 C C . LEU A 1 100 ? -5.289 -1.694 13.053 1.00 98.50 100 LEU A C 1
ATOM 793 O O . LEU A 1 100 ? -5.779 -1.517 14.165 1.00 98.50 100 LEU A O 1
ATOM 797 N N . THR A 1 101 ? -6.025 -2.022 11.993 1.00 98.50 101 THR A N 1
ATOM 798 C CA . THR A 1 101 ? -7.480 -2.221 12.052 1.00 98.50 101 THR A CA 1
ATOM 799 C C . THR A 1 101 ? -7.849 -3.390 12.960 1.00 98.50 101 THR A C 1
ATOM 801 O O . THR A 1 101 ? -8.715 -3.233 13.817 1.00 98.50 101 THR A O 1
ATOM 804 N N . ASN A 1 102 ? -7.133 -4.516 12.880 1.00 98.38 102 ASN A N 1
ATOM 805 C CA . ASN A 1 102 ? -7.336 -5.650 13.786 1.00 98.38 102 ASN A CA 1
ATOM 806 C C . ASN A 1 102 ? -7.041 -5.290 15.251 1.00 98.38 102 ASN A C 1
ATOM 808 O O . ASN A 1 102 ? -7.789 -5.681 16.145 1.00 98.38 102 ASN A O 1
ATOM 812 N N . GLN A 1 103 ? -5.973 -4.530 15.515 1.00 98.38 103 GLN A N 1
ATOM 813 C CA . GLN A 1 103 ? -5.664 -4.051 16.867 1.00 98.38 103 GLN A CA 1
ATOM 814 C C . GLN A 1 103 ? -6.737 -3.096 17.393 1.00 98.38 103 GLN A C 1
ATOM 816 O O . GLN A 1 103 ? -7.126 -3.192 18.557 1.00 98.38 103 GLN A O 1
ATOM 821 N N . HIS A 1 104 ? -7.228 -2.192 16.544 1.00 98.38 104 HIS A N 1
ATOM 822 C CA . HIS A 1 104 ? -8.319 -1.294 16.896 1.00 98.38 104 HIS A CA 1
ATOM 823 C C . HIS A 1 104 ? -9.586 -2.085 17.230 1.00 98.38 104 HIS A C 1
ATOM 825 O O . HIS A 1 104 ? -10.161 -1.867 18.291 1.00 98.38 104 HIS A O 1
ATOM 831 N N . GLN A 1 105 ? -9.959 -3.055 16.389 1.00 98.56 105 GLN A N 1
ATOM 832 C CA . GLN A 1 105 ? -11.122 -3.911 16.616 1.00 98.56 105 GLN A CA 1
ATOM 833 C C . GLN A 1 105 ? -11.000 -4.712 17.920 1.00 98.56 105 GLN A C 1
ATOM 835 O O . GLN A 1 105 ? -11.909 -4.712 18.745 1.00 98.56 105 GLN A O 1
ATOM 840 N N . ALA A 1 106 ? -9.842 -5.328 18.171 1.00 98.06 106 ALA A N 1
ATOM 841 C CA . ALA A 1 106 ? -9.604 -6.066 19.410 1.00 98.06 106 ALA A CA 1
ATOM 842 C C . ALA A 1 106 ? -9.704 -5.164 20.656 1.00 98.06 106 ALA A C 1
ATOM 844 O O . ALA A 1 106 ? -10.213 -5.583 21.698 1.00 98.06 106 ALA A O 1
ATOM 845 N N . ASN A 1 107 ? -9.244 -3.913 20.559 1.00 98.31 107 ASN A N 1
ATOM 846 C CA . ASN A 1 107 ? -9.371 -2.941 21.642 1.00 98.31 107 ASN A CA 1
ATOM 847 C C . ASN A 1 107 ? -10.821 -2.494 21.847 1.00 98.31 107 ASN A C 1
ATOM 849 O O . ASN A 1 107 ? -11.260 -2.418 22.995 1.00 98.31 107 ASN A O 1
ATOM 853 N N . THR A 1 108 ? -11.575 -2.231 20.775 1.00 98.38 108 THR A N 1
ATOM 854 C CA . THR A 1 108 ? -12.999 -1.884 20.885 1.00 98.38 108 THR A CA 1
ATOM 855 C C . THR A 1 108 ? -13.800 -3.029 21.486 1.00 98.38 108 THR A C 1
ATOM 857 O O . THR A 1 108 ? -14.597 -2.797 22.389 1.00 98.38 108 THR A O 1
ATOM 860 N N . ASP A 1 109 ? -13.527 -4.269 21.082 1.00 98.38 109 ASP A N 1
ATOM 861 C CA . ASP A 1 109 ? -14.201 -5.453 21.621 1.00 98.38 109 ASP A CA 1
ATOM 862 C C . ASP A 1 109 ? -13.895 -5.633 23.111 1.00 98.38 109 ASP A C 1
ATOM 864 O O . ASP A 1 109 ? -14.792 -5.895 23.913 1.00 98.38 109 ASP A O 1
ATOM 868 N N . LYS A 1 110 ? -12.638 -5.411 23.516 1.00 98.50 110 LYS A N 1
ATOM 869 C CA . LYS A 1 110 ? -12.235 -5.444 24.927 1.00 98.50 110 LYS A CA 1
ATOM 870 C C . LYS A 1 110 ? -12.941 -4.369 25.754 1.00 98.50 110 LYS A C 1
ATOM 872 O O . LYS A 1 110 ? -13.376 -4.658 26.867 1.00 98.50 110 LYS A O 1
ATOM 877 N N . LEU A 1 111 ? -13.038 -3.142 25.244 1.00 98.44 111 LEU A N 1
ATOM 878 C CA . LEU A 1 111 ? -13.733 -2.052 25.932 1.00 98.44 111 LEU A CA 1
ATOM 879 C C . LEU A 1 111 ? -15.234 -2.334 26.040 1.00 98.44 111 LEU A C 1
ATOM 881 O O . LEU A 1 111 ? -15.798 -2.189 27.120 1.00 98.44 111 LEU A O 1
ATOM 885 N N . ASN A 1 112 ? -15.858 -2.822 24.969 1.00 98.44 112 ASN A N 1
ATOM 886 C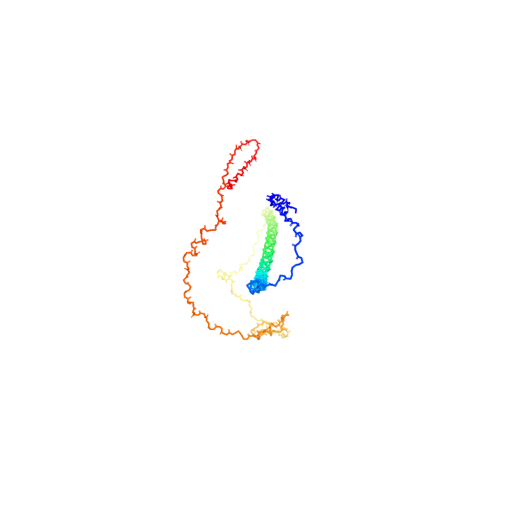 CA . ASN A 1 112 ? -17.266 -3.217 24.974 1.00 98.44 112 ASN A CA 1
ATOM 887 C C . ASN A 1 112 ? -17.535 -4.351 25.973 1.00 98.44 112 ASN A C 1
ATOM 889 O O . ASN A 1 112 ? -18.513 -4.295 26.715 1.00 98.44 112 ASN A O 1
ATOM 893 N N . ALA A 1 113 ? -16.639 -5.339 26.062 1.00 98.38 113 ALA A N 1
ATOM 894 C CA . ALA A 1 113 ? -16.735 -6.402 27.059 1.00 98.38 113 ALA A CA 1
ATOM 895 C C . ALA A 1 113 ? -16.642 -5.861 28.497 1.00 98.38 113 ALA A C 1
ATOM 897 O O . ALA A 1 113 ? -17.411 -6.281 29.359 1.00 98.38 113 ALA A O 1
ATOM 898 N N . GLN A 1 114 ? -15.749 -4.898 28.757 1.00 98.06 114 GLN A N 1
ATOM 899 C CA . GLN A 1 114 ? -15.650 -4.242 30.067 1.00 98.06 114 GLN A CA 1
ATOM 900 C C . GLN A 1 114 ? -16.901 -3.426 30.401 1.00 98.06 114 GLN A C 1
ATOM 902 O O . GLN A 1 114 ? -17.351 -3.452 31.545 1.00 98.06 114 GLN A O 1
ATOM 907 N N . ILE A 1 115 ? -17.478 -2.720 29.425 1.00 98.31 115 ILE A N 1
ATOM 908 C CA . ILE A 1 115 ? -18.736 -1.986 29.606 1.00 98.31 115 ILE A CA 1
ATOM 909 C C . ILE A 1 115 ? -19.853 -2.963 29.980 1.00 98.31 115 ILE A C 1
ATOM 911 O O . ILE A 1 115 ? -20.487 -2.777 31.016 1.00 98.31 115 ILE A O 1
ATOM 915 N N . ALA A 1 116 ? -20.019 -4.049 29.222 1.00 98.19 116 ALA A N 1
ATOM 916 C CA . ALA A 1 116 ? -21.034 -5.064 29.496 1.00 98.19 116 ALA A CA 1
ATOM 917 C C . ALA A 1 116 ? -20.857 -5.716 30.882 1.00 98.19 116 ALA A C 1
ATOM 919 O O . ALA A 1 116 ? -21.829 -5.936 31.605 1.00 98.19 116 ALA A O 1
ATOM 920 N N . GLU A 1 117 ? -19.618 -5.992 31.300 1.00 98.38 117 GLU A N 1
ATOM 921 C CA . GLU A 1 117 ? -19.325 -6.495 32.647 1.00 98.38 117 GLU A CA 1
ATOM 922 C C . GLU A 1 117 ? -19.757 -5.497 33.733 1.00 98.38 117 GLU A C 1
ATOM 924 O O . GLU A 1 117 ? -20.407 -5.880 34.709 1.00 98.38 117 GLU A O 1
ATOM 929 N N . LYS A 1 118 ? -19.445 -4.206 33.562 1.00 98.12 118 LYS A N 1
ATOM 930 C CA . LYS A 1 118 ? -19.840 -3.160 34.516 1.00 98.12 118 LYS A CA 1
ATOM 931 C C . LYS A 1 118 ? -21.344 -2.939 34.546 1.00 98.12 118 LYS A C 1
ATOM 933 O O . LYS A 1 118 ? -21.893 -2.757 35.629 1.00 98.12 118 LYS A O 1
ATOM 938 N N . GLU A 1 119 ? -22.017 -2.992 33.406 1.00 98.44 119 GLU A N 1
ATOM 939 C CA . GLU A 1 119 ? -23.477 -2.922 33.334 1.00 98.44 119 GLU A CA 1
ATOM 940 C C . GLU A 1 119 ? -24.130 -4.090 34.079 1.00 98.44 119 GLU A C 1
ATOM 942 O O . GLU A 1 119 ? -25.052 -3.880 34.871 1.00 98.44 119 GLU A O 1
ATOM 947 N N . ASN A 1 120 ? -23.607 -5.306 33.907 1.00 98.25 120 ASN A N 1
ATOM 948 C CA . ASN A 1 120 ? -24.071 -6.482 34.639 1.00 98.25 120 ASN A CA 1
ATOM 949 C C . ASN A 1 120 ? -23.860 -6.342 36.152 1.00 98.25 120 ASN A C 1
ATOM 951 O O . ASN A 1 120 ? -24.769 -6.652 36.924 1.00 98.25 120 ASN A O 1
ATOM 955 N N . GLU A 1 121 ? -22.708 -5.827 36.588 1.00 98.19 121 GLU A N 1
ATOM 956 C CA . GLU A 1 121 ? -22.442 -5.584 38.010 1.00 98.19 121 GLU A CA 1
ATOM 957 C C . GLU A 1 121 ? -23.360 -4.497 38.585 1.00 98.19 121 GLU A C 1
ATOM 959 O O . GLU A 1 121 ? -23.929 -4.671 39.662 1.00 98.19 121 GLU A O 1
ATOM 964 N N . ILE A 1 122 ? -23.594 -3.406 37.849 1.00 98.12 122 ILE A N 1
ATOM 965 C CA . ILE A 1 122 ? -24.554 -2.364 38.239 1.00 98.12 122 ILE A CA 1
ATOM 966 C C . ILE A 1 122 ? -25.953 -2.965 38.398 1.00 98.12 122 ILE A C 1
ATOM 968 O O . ILE A 1 122 ? -26.635 -2.681 39.382 1.00 98.12 122 ILE A O 1
ATOM 972 N N . ASN A 1 123 ? -26.391 -3.800 37.457 1.00 98.12 123 ASN A N 1
ATOM 973 C CA . ASN A 1 123 ? -27.698 -4.447 37.525 1.00 98.12 123 ASN A CA 1
ATOM 974 C C . ASN A 1 123 ? -27.791 -5.397 38.723 1.00 98.12 123 ASN A C 1
ATOM 976 O O . ASN A 1 123 ? -28.774 -5.350 39.464 1.00 98.12 123 ASN A O 1
ATOM 980 N N . ARG A 1 124 ? -26.745 -6.186 38.984 1.00 98.31 124 ARG A N 1
ATOM 981 C CA . ARG A 1 124 ? -26.656 -7.033 40.175 1.00 98.31 124 ARG A CA 1
ATOM 982 C C . ARG A 1 124 ? -26.783 -6.206 41.454 1.00 98.31 124 ARG A C 1
ATOM 984 O O . ARG A 1 124 ? -27.648 -6.506 42.274 1.00 98.31 124 ARG A O 1
ATOM 991 N N . LEU A 1 125 ? -25.991 -5.146 41.604 1.00 98.12 125 LEU A N 1
ATOM 992 C CA . LEU A 1 125 ? -26.027 -4.275 42.782 1.00 98.12 125 LEU A CA 1
ATOM 993 C C . LEU A 1 125 ? -27.381 -3.577 42.954 1.00 98.12 125 LEU A C 1
ATOM 995 O O . LEU A 1 125 ? -27.881 -3.470 44.069 1.00 98.12 125 LEU A O 1
ATOM 999 N N . LYS A 1 126 ? -28.023 -3.151 41.861 1.00 98.31 126 LYS A N 1
ATOM 1000 C CA . LYS A 1 126 ? -29.387 -2.601 41.905 1.00 98.31 126 LYS A CA 1
ATOM 1001 C C . LYS A 1 126 ? -30.389 -3.624 42.438 1.0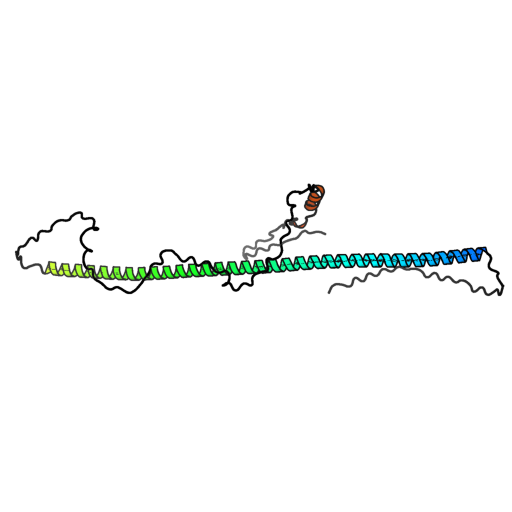0 98.31 126 LYS A C 1
ATOM 1003 O O . LYS A 1 126 ? -31.219 -3.278 43.274 1.00 98.31 126 LYS A O 1
ATOM 1008 N N . THR A 1 127 ? -30.311 -4.878 41.987 1.00 97.94 127 THR A N 1
ATOM 1009 C CA . THR A 1 127 ? -31.226 -5.932 42.460 1.00 97.94 127 THR A CA 1
ATOM 1010 C C . THR A 1 127 ? -31.009 -6.283 43.930 1.00 97.94 127 THR A C 1
ATOM 1012 O O . THR A 1 127 ? -31.985 -6.428 44.664 1.00 97.94 127 THR A O 1
ATOM 1015 N N . THR A 1 128 ? -29.756 -6.368 44.392 1.00 97.62 128 THR A N 1
ATOM 1016 C CA . THR A 1 128 ? -29.460 -6.637 45.806 1.00 97.62 128 THR A CA 1
ATOM 1017 C C . THR A 1 128 ? -29.876 -5.468 46.692 1.00 97.62 128 THR A C 1
ATOM 1019 O O . THR A 1 128 ? -30.450 -5.691 47.754 1.00 97.62 128 THR A O 1
ATOM 1022 N N . HIS A 1 129 ? -29.665 -4.230 46.238 1.00 98.00 129 HIS A N 1
ATOM 1023 C CA . HIS A 1 129 ? -30.118 -3.036 46.944 1.00 98.00 129 HIS A CA 1
ATOM 1024 C C . HIS A 1 129 ? -31.642 -3.015 47.099 1.00 98.00 129 HIS A C 1
ATOM 1026 O O . HIS A 1 129 ? -32.138 -2.887 48.214 1.00 98.00 129 HIS A O 1
ATOM 1032 N N . ALA A 1 130 ? -32.387 -3.233 46.011 1.00 97.88 130 ALA A N 1
ATOM 1033 C CA . ALA A 1 130 ? -33.849 -3.272 46.046 1.00 97.88 130 ALA A CA 1
ATOM 1034 C C . ALA A 1 130 ? -34.390 -4.378 46.973 1.00 97.88 130 ALA A C 1
ATOM 1036 O O . ALA A 1 130 ? -35.416 -4.202 47.634 1.00 97.88 130 ALA A O 1
ATOM 1037 N N . PHE A 1 131 ? -33.698 -5.519 47.046 1.00 98.00 131 PHE A N 1
ATOM 1038 C CA . PHE A 1 131 ? -34.045 -6.594 47.972 1.00 98.00 131 PHE A CA 1
ATOM 1039 C C . PHE A 1 131 ? -33.838 -6.180 49.437 1.00 98.00 131 PHE A C 1
ATOM 1041 O O . PHE A 1 131 ? -34.756 -6.329 50.242 1.00 98.00 131 PHE A O 1
ATOM 1048 N N . LEU A 1 132 ? -32.685 -5.593 49.770 1.00 97.50 132 LEU A N 1
ATOM 1049 C CA . LEU A 1 132 ? -32.387 -5.114 51.125 1.00 97.50 132 LEU A CA 1
ATOM 1050 C C . LEU A 1 132 ? -33.326 -3.986 51.569 1.00 97.50 132 LEU A C 1
ATOM 1052 O O . LEU A 1 132 ? -33.765 -3.967 52.716 1.00 97.50 132 LEU A O 1
ATOM 1056 N N . GLU A 1 133 ? -33.676 -3.063 50.671 1.00 97.62 133 GLU A N 1
ATOM 1057 C CA . GLU A 1 133 ? -34.666 -2.017 50.955 1.00 97.62 133 GLU A CA 1
ATOM 1058 C C . GLU A 1 133 ? -36.026 -2.615 51.323 1.00 97.62 133 GLU A C 1
ATOM 1060 O O . GLU A 1 133 ? -36.662 -2.173 52.284 1.00 97.62 133 GLU A O 1
ATOM 1065 N N . LYS A 1 134 ? -36.459 -3.655 50.599 1.00 98.00 134 LYS A N 1
ATOM 1066 C CA . LYS A 1 134 ? -37.699 -4.370 50.903 1.00 98.00 134 LYS A CA 1
ATOM 1067 C C . LYS A 1 134 ? -37.626 -5.080 52.257 1.00 98.00 134 LYS A C 1
ATOM 1069 O O . LYS A 1 134 ? -38.557 -4.940 53.048 1.00 98.00 134 LYS A O 1
ATOM 1074 N N . GLU A 1 135 ? -36.539 -5.800 52.541 1.00 97.19 135 GLU A N 1
ATOM 1075 C CA . GLU A 1 135 ? -36.348 -6.470 53.835 1.00 97.19 135 GLU A CA 1
ATOM 1076 C C . GLU A 1 135 ? -36.349 -5.469 54.996 1.00 97.19 135 GLU A C 1
ATOM 1078 O O . GLU A 1 135 ? -37.067 -5.667 55.976 1.00 97.19 135 GLU A O 1
ATOM 1083 N N . ASN A 1 136 ? -35.630 -4.350 54.866 1.00 96.50 136 ASN A N 1
ATOM 1084 C CA . ASN A 1 136 ? -35.627 -3.276 55.862 1.00 96.50 136 ASN A CA 1
ATOM 1085 C C . ASN A 1 136 ? -37.034 -2.710 56.090 1.00 96.50 136 ASN A C 1
ATOM 1087 O O . ASN A 1 136 ? -37.463 -2.564 57.236 1.00 96.50 136 ASN A O 1
ATOM 1091 N N . ALA A 1 137 ? -37.787 -2.447 55.018 1.00 96.81 137 ALA A N 1
ATOM 1092 C CA . ALA A 1 137 ? -39.163 -1.974 55.126 1.00 96.81 137 ALA A CA 1
ATOM 1093 C C . ALA A 1 137 ? -40.075 -2.984 55.850 1.00 96.81 137 ALA A C 1
ATOM 1095 O O . ALA A 1 137 ? -40.953 -2.584 56.621 1.00 96.81 137 ALA A O 1
ATOM 1096 N N . ASP A 1 138 ? -39.879 -4.286 55.636 1.00 95.62 138 ASP A N 1
ATOM 1097 C CA . ASP A 1 138 ? -40.650 -5.335 56.303 1.00 95.62 138 ASP A CA 1
ATOM 1098 C C . ASP A 1 138 ? -40.255 -5.495 57.784 1.00 95.62 138 ASP A C 1
ATOM 1100 O O . ASP A 1 138 ? -41.144 -5.568 58.641 1.00 95.62 138 ASP A O 1
ATOM 1104 N N . TYR A 1 139 ? -38.963 -5.409 58.125 1.00 94.88 139 TYR A N 1
ATOM 1105 C CA . TYR A 1 139 ? -38.502 -5.356 59.520 1.00 94.88 139 TYR A CA 1
ATOM 1106 C C . TYR A 1 139 ? -39.050 -4.132 60.261 1.00 94.88 139 TYR A C 1
ATOM 1108 O O . TYR A 1 139 ? -39.534 -4.245 61.391 1.00 94.88 139 TYR A O 1
ATOM 1116 N N . GLU A 1 140 ? -39.061 -2.957 59.631 1.00 94.81 140 GLU A N 1
ATOM 1117 C CA . GLU A 1 140 ? -39.651 -1.759 60.227 1.00 94.81 140 GLU A CA 1
ATOM 1118 C C . GLU A 1 140 ? -41.153 -1.905 60.481 1.00 94.81 140 GLU A C 1
ATOM 1120 O O . GLU A 1 140 ? -41.651 -1.446 61.515 1.00 94.81 140 GLU A O 1
ATOM 1125 N N . LYS A 1 141 ? -41.901 -2.529 59.560 1.00 93.31 141 LYS A N 1
ATOM 1126 C CA . LYS A 1 141 ? -43.324 -2.838 59.775 1.00 93.31 141 LYS A CA 1
ATOM 1127 C C . LYS A 1 141 ? -43.495 -3.803 60.944 1.00 93.31 141 LYS A C 1
ATOM 1129 O O . LYS A 1 141 ? -44.364 -3.570 61.788 1.00 93.31 141 LYS A O 1
ATOM 1134 N N . GLN A 1 142 ? -42.654 -4.834 61.039 1.00 92.25 142 GLN A N 1
ATOM 1135 C CA . GLN A 1 142 ? -42.688 -5.796 62.138 1.00 92.25 142 GLN A CA 1
ATOM 1136 C C . GLN A 1 142 ? -42.439 -5.101 63.485 1.00 92.25 142 GLN A C 1
ATOM 1138 O O . GLN A 1 142 ? -43.253 -5.251 64.398 1.00 92.25 142 GLN A O 1
ATOM 1143 N N . ILE A 1 143 ? -41.408 -4.253 63.586 1.00 91.06 143 ILE A N 1
ATOM 1144 C CA . ILE A 1 143 ? -41.096 -3.455 64.788 1.00 91.06 143 ILE A CA 1
ATOM 1145 C C . ILE A 1 143 ? -42.244 -2.497 65.137 1.00 91.06 143 ILE A C 1
ATOM 1147 O O . ILE A 1 143 ? -42.608 -2.345 66.305 1.00 91.06 143 ILE A O 1
ATOM 1151 N N . ARG A 1 144 ? -42.844 -1.832 64.142 1.00 89.12 144 ARG A N 1
ATOM 1152 C CA . ARG A 1 144 ? -43.997 -0.944 64.364 1.00 89.12 144 ARG A CA 1
ATOM 1153 C C . ARG A 1 144 ? -45.213 -1.715 64.880 1.00 89.12 144 ARG A C 1
ATOM 1155 O O . ARG A 1 144 ? -45.916 -1.217 65.760 1.00 89.12 144 ARG A O 1
ATOM 1162 N N . SER A 1 145 ? -45.457 -2.919 64.368 1.00 85.44 145 SER A N 1
ATOM 1163 C CA . SER A 1 145 ? -46.569 -3.766 64.808 1.00 85.44 145 SER A CA 1
ATOM 1164 C C . SER A 1 145 ? -46.360 -4.317 66.226 1.00 85.44 145 SER A C 1
ATOM 1166 O O . SER A 1 145 ? -47.271 -4.229 67.048 1.00 85.44 145 SER A O 1
ATOM 1168 N N . SER A 1 146 ? -45.148 -4.767 66.573 1.00 80.12 146 SER A N 1
ATOM 1169 C CA . SER A 1 146 ? -44.825 -5.263 67.916 1.00 80.12 146 SER A CA 1
ATOM 1170 C C . SER A 1 146 ? -44.852 -4.153 68.972 1.00 80.12 146 SER A C 1
ATOM 1172 O O . SER A 1 146 ? -45.395 -4.358 70.058 1.00 80.12 146 SER A O 1
ATOM 1174 N N . LYS A 1 147 ? -44.384 -2.936 68.651 1.00 75.38 147 LYS A N 1
ATOM 1175 C CA . LYS A 1 147 ? -44.515 -1.769 69.546 1.00 75.38 147 LYS A CA 1
ATOM 1176 C C . LYS A 1 147 ? -45.975 -1.430 69.860 1.00 75.38 147 LYS A C 1
ATOM 1178 O O . LYS A 1 147 ? -46.280 -1.108 71.006 1.00 75.38 147 LYS A O 1
ATOM 1183 N N . LYS A 1 148 ? -46.892 -1.538 68.888 1.00 66.81 148 LYS A N 1
ATOM 1184 C CA . LYS A 1 148 ? -48.334 -1.344 69.139 1.00 66.81 148 LYS A CA 1
ATOM 1185 C C . LYS A 1 148 ? -48.888 -2.385 70.119 1.00 66.81 148 LYS A C 1
ATOM 1187 O O . LYS A 1 148 ? -49.649 -2.012 71.008 1.00 66.81 148 LYS A O 1
ATOM 1192 N N . VAL A 1 149 ? -48.461 -3.647 70.016 1.00 60.25 149 VAL A N 1
ATOM 1193 C CA . VAL A 1 149 ? -48.857 -4.714 70.955 1.00 60.25 149 VAL A CA 1
ATOM 1194 C C . VAL A 1 149 ? -48.349 -4.422 72.371 1.00 60.25 149 VAL A C 1
ATOM 1196 O O . VAL A 1 149 ? -49.139 -4.447 73.314 1.00 60.25 149 VAL A O 1
ATOM 1199 N N . VAL A 1 150 ? -47.075 -4.043 72.529 1.00 59.22 150 VAL A N 1
ATOM 1200 C CA . VAL A 1 150 ? -46.486 -3.731 73.847 1.00 59.22 150 VAL A CA 1
ATOM 1201 C C . VAL A 1 150 ? -47.182 -2.539 74.515 1.00 59.22 150 VAL A C 1
ATOM 1203 O O . VAL A 1 150 ? -47.527 -2.630 75.691 1.00 59.22 150 VAL A O 1
ATOM 1206 N N . ILE A 1 151 ? -47.475 -1.464 73.773 1.00 58.28 151 ILE A N 1
ATOM 1207 C CA . ILE A 1 151 ? -48.193 -0.292 74.307 1.00 58.28 151 ILE A CA 1
ATOM 1208 C C . ILE A 1 151 ? -49.644 -0.649 74.675 1.00 58.28 151 ILE A C 1
ATOM 1210 O O . ILE A 1 151 ? -50.146 -0.184 75.695 1.00 58.28 151 ILE A O 1
ATOM 1214 N N . SER A 1 152 ? -50.306 -1.524 73.907 1.00 53.47 152 SER A N 1
ATOM 1215 C CA . SER A 1 152 ? -51.666 -1.987 74.225 1.00 53.47 152 SER A CA 1
ATOM 1216 C C . SER A 1 152 ? -51.738 -2.953 75.420 1.00 53.47 152 SER A C 1
ATOM 1218 O O . SER A 1 152 ? -52.765 -3.002 76.091 1.00 53.47 152 SER A O 1
ATOM 1220 N N . SER A 1 153 ? -50.649 -3.667 75.739 1.00 53.66 153 SER A N 1
ATOM 1221 C CA . SER A 1 153 ? -50.555 -4.546 76.922 1.00 53.66 153 SER A CA 1
ATOM 1222 C C . SER A 1 153 ? -49.980 -3.852 78.171 1.00 53.66 153 SER A C 1
ATOM 1224 O O . SER A 1 153 ? -49.896 -4.449 79.239 1.00 53.66 153 SER A O 1
ATOM 1226 N N . GLY A 1 154 ? -49.621 -2.567 78.066 1.00 47.78 154 GLY A N 1
ATOM 1227 C CA . GLY A 1 154 ? -48.973 -1.757 79.103 1.00 47.78 154 GLY A CA 1
ATOM 1228 C C . GLY A 1 154 ? -49.866 -1.293 80.261 1.00 47.78 154 GLY A C 1
ATOM 1229 O O . GLY A 1 154 ? -49.707 -0.174 80.747 1.00 47.78 154 GLY A O 1
ATOM 1230 N N . ARG A 1 155 ? -50.778 -2.135 80.754 1.00 49.47 155 ARG A N 1
ATOM 1231 C CA . ARG A 1 155 ? -51.209 -2.066 82.157 1.00 49.47 155 ARG A CA 1
ATOM 1232 C C . ARG A 1 155 ? -50.642 -3.291 82.853 1.00 49.47 155 ARG A C 1
ATOM 1234 O O . ARG A 1 155 ? -51.253 -4.339 82.755 1.00 49.47 155 ARG A O 1
ATOM 1241 N N . ILE A 1 156 ? -49.500 -3.144 83.524 1.00 46.69 156 ILE A N 1
ATOM 1242 C CA . ILE A 1 156 ? -49.129 -3.778 84.804 1.00 46.69 156 ILE A CA 1
ATOM 1243 C C . ILE A 1 156 ? -47.650 -3.469 85.080 1.00 46.69 156 ILE A C 1
ATOM 1245 O O . ILE A 1 156 ? -46.782 -3.709 84.249 1.00 46.69 156 ILE A O 1
ATOM 1249 N N . GLY A 1 157 ? -47.383 -2.985 86.296 1.00 44.34 157 GLY A N 1
ATOM 1250 C CA . GLY A 1 157 ? -46.155 -3.333 87.010 1.00 44.34 157 GLY A CA 1
ATOM 1251 C C . GLY A 1 157 ? -44.984 -2.367 86.891 1.00 44.34 157 GLY A C 1
ATOM 1252 O O . GLY A 1 157 ? -43.979 -2.666 86.258 1.00 44.34 157 GLY A O 1
ATOM 1253 N N . LYS A 1 158 ? -45.058 -1.253 87.623 1.00 50.03 158 LYS A N 1
ATOM 1254 C CA . LYS A 1 158 ? -43.863 -0.564 88.124 1.00 50.03 158 LYS A CA 1
ATOM 1255 C C . LYS A 1 158 ? -43.102 -1.543 89.030 1.00 50.03 158 LYS A C 1
ATOM 1257 O O . LYS A 1 158 ? -43.651 -1.958 90.045 1.00 50.03 158 LYS A O 1
ATOM 1262 N N . SER A 1 159 ? -41.864 -1.886 88.689 1.00 51.66 159 SER A N 1
ATOM 1263 C CA . SER A 1 159 ? -40.922 -2.546 89.599 1.00 51.66 159 SER A CA 1
ATOM 1264 C C . SER A 1 159 ? -39.689 -1.649 89.756 1.00 51.66 159 SER A C 1
ATOM 1266 O O . SER A 1 159 ? -39.050 -1.339 88.747 1.00 51.66 159 SER A O 1
ATOM 1268 N N . PRO A 1 160 ? -39.373 -1.171 90.974 1.00 61.97 160 PRO A N 1
ATOM 1269 C CA . PRO A 1 160 ? -38.228 -0.315 91.228 1.00 61.97 160 PRO A CA 1
ATOM 1270 C C . PRO A 1 160 ? -37.039 -1.172 91.675 1.00 61.97 160 PRO A C 1
ATOM 1272 O O . PRO A 1 160 ? -36.959 -1.559 92.836 1.00 61.97 160 PRO A O 1
ATOM 1275 N N . VAL A 1 161 ? -36.093 -1.455 90.777 1.00 49.78 161 VAL A N 1
ATOM 1276 C CA . VAL A 1 161 ? -34.802 -2.053 91.161 1.00 49.78 161 VAL A CA 1
ATOM 1277 C C . VAL A 1 161 ? -33.659 -1.316 90.464 1.00 49.78 161 VAL A C 1
ATOM 1279 O O . VAL A 1 161 ? -33.275 -1.583 89.332 1.00 49.78 161 VAL A O 1
ATOM 1282 N N . THR A 1 162 ? -33.185 -0.305 91.186 1.00 53.47 162 THR A N 1
ATOM 1283 C CA . THR A 1 162 ? -31.785 0.082 91.415 1.00 53.47 162 THR A CA 1
ATOM 1284 C C . THR A 1 162 ? -30.686 -0.639 90.618 1.00 53.47 162 THR A C 1
ATOM 1286 O O . THR A 1 162 ? -30.369 -1.794 90.890 1.00 53.47 162 THR A O 1
ATOM 1289 N N . THR A 1 163 ? -29.974 0.103 89.761 1.00 53.50 163 THR A N 1
ATOM 1290 C CA . THR A 1 163 ? -28.538 0.449 89.935 1.00 53.50 163 THR A CA 1
ATOM 1291 C C . THR A 1 163 ? -28.063 1.384 88.804 1.00 53.50 163 THR A C 1
ATOM 1293 O O . THR A 1 163 ? -28.178 1.028 87.633 1.00 53.50 163 THR A O 1
ATOM 1296 N N . PRO A 1 164 ? -27.500 2.576 89.096 1.00 58.69 164 PRO A N 1
ATOM 1297 C CA . PRO A 1 164 ? -26.895 3.418 88.071 1.00 58.69 164 PRO A CA 1
ATOM 1298 C C . PRO A 1 164 ? -25.458 2.945 87.826 1.00 58.69 164 PRO A C 1
ATOM 1300 O O . PRO A 1 164 ? -24.547 3.226 88.607 1.00 58.69 164 PRO A O 1
ATOM 1303 N N . ARG A 1 165 ? -25.233 2.202 86.740 1.00 59.66 165 ARG A N 1
ATOM 1304 C CA . ARG A 1 165 ? -23.876 1.833 86.325 1.00 59.66 165 ARG A CA 1
ATOM 1305 C C . ARG A 1 165 ? -23.225 3.059 85.677 1.00 59.66 165 ARG A C 1
ATOM 1307 O O . ARG A 1 165 ? -23.636 3.513 84.616 1.00 59.66 165 ARG A O 1
ATOM 1314 N N . LYS A 1 166 ? -22.246 3.623 86.383 1.00 57.88 166 LYS A N 1
ATOM 1315 C CA . LYS A 1 166 ? -21.464 4.820 86.044 1.00 57.88 166 LYS A CA 1
ATOM 1316 C C . LYS A 1 166 ? -20.870 4.697 84.628 1.00 57.88 166 LYS A C 1
ATOM 1318 O O . LYS A 1 166 ? -19.858 4.028 84.439 1.00 57.88 166 LYS A O 1
ATOM 1323 N N . GLY A 1 167 ? -21.496 5.332 83.640 1.00 56.66 167 GLY A N 1
ATOM 1324 C CA . GLY A 1 167 ? -20.897 5.541 82.326 1.00 56.66 167 GLY A CA 1
ATOM 1325 C C . GLY A 1 167 ? -19.796 6.584 82.459 1.00 56.66 167 GLY A C 1
ATOM 1326 O O . GLY A 1 167 ? -20.082 7.766 82.642 1.00 56.66 167 GLY A O 1
ATOM 1327 N N . LYS A 1 168 ? -18.533 6.153 82.426 1.00 57.41 168 LYS A N 1
ATOM 1328 C CA . LYS A 1 168 ? -17.415 7.055 82.142 1.00 57.41 168 LYS A CA 1
ATOM 1329 C C . LYS A 1 168 ? -17.645 7.590 80.732 1.00 57.41 168 LYS A C 1
ATOM 1331 O O . LYS A 1 168 ? -17.539 6.846 79.764 1.00 57.41 168 LYS A O 1
ATOM 1336 N N . GLY A 1 169 ? -18.046 8.853 80.645 1.00 55.78 169 GLY A N 1
ATOM 1337 C CA . GLY A 1 169 ? -18.115 9.570 79.387 1.00 55.78 169 GLY A CA 1
ATOM 1338 C C . GLY A 1 169 ? -16.710 9.716 78.825 1.00 55.78 169 GLY A C 1
ATOM 1339 O O . GLY A 1 169 ? -15.918 10.482 79.360 1.00 55.78 169 GLY A O 1
ATOM 1340 N N . ILE A 1 170 ? -16.427 8.989 77.751 1.00 59.88 170 ILE A N 1
ATOM 1341 C CA . ILE A 1 170 ? -15.456 9.414 76.747 1.00 59.88 170 ILE A CA 1
ATOM 1342 C C . ILE A 1 170 ? -16.311 9.936 75.598 1.00 59.88 170 ILE A C 1
ATOM 1344 O O . ILE A 1 170 ? -16.619 9.246 74.633 1.00 59.88 170 ILE A O 1
ATOM 1348 N N . GLN A 1 171 ? -16.836 11.139 75.797 1.00 60.94 171 GLN A N 1
ATOM 1349 C CA . GLN A 1 171 ? -17.361 11.938 74.703 1.00 60.94 171 GLN A CA 1
ATOM 1350 C C . GLN A 1 171 ? -16.123 12.673 74.184 1.00 60.94 171 GLN A C 1
ATOM 1352 O O . GLN A 1 171 ? -15.540 13.440 74.945 1.00 60.94 171 GLN A O 1
ATOM 1357 N N . HIS A 1 172 ? -15.701 12.364 72.952 1.00 59.66 172 HIS A N 1
ATOM 1358 C CA . HIS A 1 172 ? -14.492 12.857 72.259 1.00 59.66 172 HIS A CA 1
ATOM 1359 C C . HIS A 1 172 ? -13.202 12.028 72.451 1.00 59.66 172 HIS A C 1
ATOM 1361 O O . HIS A 1 172 ? -12.180 12.548 72.883 1.00 59.66 172 HIS A O 1
ATOM 1367 N N . GLY A 1 173 ? -13.236 10.742 72.085 1.00 56.91 173 GLY A N 1
ATOM 1368 C CA . GLY A 1 173 ? -12.043 10.010 71.643 1.00 56.91 173 GLY A CA 1
ATOM 1369 C C . GLY A 1 173 ? -12.142 9.808 70.132 1.00 56.91 173 GLY A C 1
ATOM 1370 O O . GLY A 1 173 ? -13.086 9.165 69.675 1.00 56.91 173 GLY A O 1
ATOM 1371 N N . ASP A 1 174 ? -11.247 10.428 69.362 1.00 68.62 174 ASP A N 1
ATOM 1372 C CA . ASP A 1 174 ? -11.041 10.114 67.944 1.00 68.62 174 ASP A CA 1
ATOM 1373 C C . ASP A 1 174 ? -10.546 8.665 67.881 1.00 68.62 174 ASP A C 1
ATOM 1375 O O . ASP A 1 174 ? -9.535 8.340 68.499 1.00 68.62 174 ASP A O 1
ATOM 1379 N N . GLY A 1 175 ? -11.340 7.774 67.287 1.00 59.28 175 GLY A N 1
ATOM 1380 C CA . GLY A 1 175 ? -11.238 6.321 67.448 1.00 59.28 175 GLY A CA 1
ATOM 1381 C C . GLY A 1 175 ? -10.030 5.693 66.757 1.00 59.28 175 GLY A C 1
ATOM 1382 O O . GLY A 1 175 ? -10.216 4.861 65.873 1.00 59.28 175 GLY A O 1
ATOM 1383 N N . PHE A 1 176 ? -8.818 6.080 67.153 1.00 59.66 176 PHE A N 1
ATOM 1384 C CA . PHE A 1 176 ? -7.578 5.581 66.566 1.00 59.66 176 PHE A CA 1
ATOM 1385 C C . PHE A 1 176 ? -6.494 5.145 67.545 1.00 59.66 176 PHE A C 1
ATOM 1387 O O . PHE A 1 176 ? -5.573 4.474 67.099 1.00 59.66 176 PHE A O 1
ATOM 1394 N N . ASP A 1 177 ? -6.622 5.412 68.840 1.00 61.28 177 ASP A N 1
ATOM 1395 C CA . ASP A 1 177 ? -5.684 4.892 69.832 1.00 61.28 177 ASP A CA 1
ATOM 1396 C C . ASP A 1 177 ? -6.465 4.443 71.063 1.00 61.28 177 ASP A C 1
ATOM 1398 O O . ASP A 1 177 ? -7.128 5.254 71.703 1.00 61.28 177 ASP A O 1
ATOM 1402 N N . ASP A 1 178 ? -6.487 3.130 71.300 1.00 56.09 178 ASP A N 1
ATOM 1403 C CA . ASP A 1 178 ? -6.127 2.528 72.589 1.00 56.09 178 ASP A CA 1
ATOM 1404 C C . ASP A 1 178 ? -6.375 0.998 72.540 1.00 56.09 178 ASP A C 1
ATOM 1406 O O . ASP A 1 178 ? -7.503 0.517 72.420 1.00 56.09 178 ASP A O 1
ATOM 1410 N N . ASP A 1 179 ? -5.272 0.251 72.671 1.00 55.84 179 ASP A N 1
ATOM 1411 C CA . ASP A 1 179 ? -5.180 -1.067 73.326 1.00 55.84 179 ASP A CA 1
ATOM 1412 C C . ASP A 1 179 ? -5.390 -2.403 72.576 1.00 55.84 179 ASP A C 1
ATOM 1414 O O . ASP A 1 179 ? -5.650 -3.419 73.218 1.00 55.84 179 ASP A O 1
ATOM 1418 N N . GLU A 1 180 ? -5.099 -2.510 71.278 1.00 56.62 180 GLU A N 1
ATOM 1419 C CA . GLU A 1 180 ? -4.700 -3.806 70.682 1.00 56.62 180 GLU A CA 1
ATOM 1420 C C . GLU A 1 180 ? -3.567 -3.549 69.672 1.00 56.62 180 GLU A C 1
ATOM 1422 O O . GLU A 1 180 ? -3.793 -3.053 68.578 1.00 56.62 180 GLU A O 1
ATOM 1427 N N . ILE A 1 181 ? -2.284 -3.755 69.977 1.00 51.06 181 ILE A N 1
ATOM 1428 C CA . ILE A 1 181 ? -1.589 -5.044 69.846 1.00 51.06 181 ILE A CA 1
ATOM 1429 C C . ILE A 1 181 ? -0.202 -4.877 70.496 1.00 51.06 181 ILE A C 1
ATOM 1431 O O . ILE A 1 181 ? 0.741 -4.424 69.851 1.00 51.06 181 ILE A O 1
ATOM 1435 N N . VAL A 1 182 ? -0.037 -5.276 71.760 1.00 44.84 182 VAL A N 1
ATOM 1436 C CA . VAL A 1 182 ? 1.278 -5.646 72.313 1.00 44.84 182 VAL A CA 1
ATOM 1437 C C . VAL A 1 182 ? 1.097 -6.816 73.285 1.00 44.84 182 VAL A C 1
ATOM 1439 O O . VAL A 1 182 ? 0.418 -6.679 74.293 1.00 44.84 182 VAL A O 1
ATOM 1442 N N . MET A 1 183 ? 1.783 -7.924 72.967 1.00 44.16 183 MET A N 1
ATOM 1443 C CA . MET A 1 183 ? 2.145 -9.103 73.787 1.00 44.16 183 MET A CA 1
ATOM 1444 C C . MET A 1 183 ? 1.480 -10.430 73.412 1.00 44.16 183 MET A C 1
ATOM 1446 O O . MET A 1 183 ? 0.467 -10.844 73.964 1.00 44.16 183 MET A O 1
ATOM 1450 N N . GLY A 1 184 ? 2.177 -11.163 72.543 1.00 41.94 184 GLY A N 1
ATOM 1451 C CA . GLY A 1 184 ? 1.959 -12.586 72.297 1.00 41.94 184 GLY A CA 1
ATOM 1452 C C . GLY A 1 184 ? 2.998 -13.162 71.337 1.00 41.94 184 GLY A C 1
ATOM 1453 O O . GLY A 1 184 ? 2.642 -13.696 70.294 1.00 41.94 184 GLY A O 1
ATOM 1454 N N . GLY A 1 185 ? 4.292 -13.000 71.628 1.00 47.19 185 GLY A N 1
ATOM 1455 C CA . GLY A 1 185 ? 5.352 -13.691 70.886 1.00 47.19 185 GLY A CA 1
ATOM 1456 C C . GLY A 1 185 ? 5.621 -15.087 71.456 1.00 47.19 185 GLY A C 1
ATOM 1457 O O . GLY A 1 185 ? 5.720 -15.208 72.673 1.00 47.19 185 GLY A O 1
ATOM 1458 N N . SER A 1 186 ? 5.742 -16.112 70.591 1.00 38.09 186 SER A N 1
ATOM 1459 C CA . SER A 1 186 ? 6.889 -17.055 70.443 1.00 38.09 186 SER A CA 1
ATOM 1460 C C . SER A 1 186 ? 6.511 -18.269 69.529 1.00 38.09 186 SER A C 1
ATOM 1462 O O . SER A 1 186 ? 5.342 -18.403 69.182 1.00 38.09 186 SER A O 1
ATOM 1464 N N . PRO A 1 187 ? 7.426 -19.166 69.086 1.00 49.88 187 PRO A N 1
ATOM 1465 C CA . PRO A 1 187 ? 8.231 -19.035 67.865 1.00 49.88 187 PRO A CA 1
ATOM 1466 C C . PRO A 1 187 ? 8.173 -20.278 66.927 1.00 49.88 187 PRO A C 1
ATOM 1468 O O . PRO A 1 187 ? 8.315 -21.416 67.362 1.00 49.88 187 PRO A O 1
ATOM 1471 N N . SER A 1 188 ? 8.066 -20.080 65.610 1.00 40.94 188 SER A N 1
ATOM 1472 C CA . SER A 1 188 ? 8.509 -21.040 64.568 1.00 40.94 188 SER A CA 1
ATOM 1473 C C . SER A 1 188 ? 8.620 -20.272 63.244 1.00 40.94 188 SER A C 1
ATOM 1475 O O . SER A 1 188 ? 7.638 -19.874 62.635 1.00 40.94 188 SER A O 1
ATOM 1477 N N . TRP A 1 189 ? 9.777 -19.709 62.904 1.00 51.09 189 TRP A N 1
ATOM 1478 C CA . TRP A 1 189 ? 10.884 -20.371 62.207 1.00 51.09 189 TRP A CA 1
ATOM 1479 C C . TRP A 1 189 ? 10.410 -21.361 61.128 1.00 51.09 189 TRP A C 1
ATOM 1481 O O . TRP A 1 189 ? 9.925 -22.438 61.443 1.00 51.09 189 TRP A O 1
ATOM 1491 N N . ALA A 1 190 ? 10.663 -20.985 59.867 1.00 52.50 190 ALA A N 1
ATOM 1492 C CA . ALA A 1 190 ? 10.563 -21.778 58.632 1.00 52.50 190 ALA A CA 1
ATOM 1493 C C . ALA A 1 190 ? 9.246 -21.697 57.833 1.00 52.50 190 ALA A C 1
ATOM 1495 O O . ALA A 1 190 ? 8.455 -22.626 57.818 1.00 52.50 190 ALA A O 1
ATOM 1496 N N . ALA A 1 191 ? 9.101 -20.643 57.025 1.00 44.62 191 ALA A N 1
ATOM 1497 C CA . ALA A 1 191 ? 8.733 -20.783 55.609 1.00 44.62 191 ALA A CA 1
ATOM 1498 C C . ALA A 1 191 ? 8.881 -19.427 54.913 1.00 44.62 191 ALA A C 1
ATOM 1500 O O . ALA A 1 191 ? 8.102 -18.499 55.114 1.00 44.62 191 ALA A O 1
ATOM 1501 N N . GLY A 1 192 ? 9.942 -19.299 54.120 1.00 52.81 192 GLY A N 1
ATOM 1502 C CA . GLY A 1 192 ? 10.303 -18.064 53.448 1.00 52.81 192 GLY A CA 1
ATOM 1503 C C . GLY A 1 192 ? 9.220 -17.543 52.507 1.00 52.81 192 GLY A C 1
ATOM 1504 O O . GLY A 1 192 ? 8.800 -18.223 51.576 1.00 52.81 192 GLY A O 1
ATOM 1505 N N . ARG A 1 193 ? 8.877 -16.268 52.670 1.00 50.47 193 ARG A N 1
ATOM 1506 C CA . ARG A 1 193 ? 8.417 -15.418 51.571 1.00 50.47 193 ARG A CA 1
ATOM 1507 C C . ARG A 1 193 ? 9.261 -14.156 51.581 1.00 50.47 193 ARG A C 1
ATOM 1509 O O . ARG A 1 193 ? 8.924 -13.143 52.177 1.00 50.47 193 ARG A O 1
ATOM 1516 N N . ARG A 1 194 ? 10.431 -14.290 50.955 1.00 50.59 194 ARG A N 1
ATOM 1517 C CA . ARG A 1 194 ? 11.317 -13.181 50.613 1.00 50.59 194 ARG A CA 1
ATOM 1518 C C . ARG A 1 194 ? 10.562 -12.252 49.664 1.00 50.59 194 ARG A C 1
ATOM 1520 O O . ARG A 1 194 ? 10.286 -12.625 48.527 1.00 50.59 194 ARG A O 1
ATOM 1527 N N . THR A 1 195 ? 10.260 -11.047 50.120 1.00 51.44 195 THR A N 1
ATOM 1528 C CA . THR A 1 195 ? 10.126 -9.886 49.240 1.00 51.44 195 THR A CA 1
ATOM 1529 C C . THR A 1 195 ? 11.415 -9.771 48.412 1.00 51.44 195 THR A C 1
ATOM 1531 O O . THR A 1 195 ? 12.508 -9.866 48.982 1.00 51.44 195 THR A O 1
ATOM 1534 N N . PRO A 1 196 ? 11.356 -9.631 47.074 1.00 58.41 196 PRO A N 1
ATOM 1535 C CA . PRO A 1 196 ? 12.562 -9.499 46.270 1.00 58.41 196 PRO A CA 1
ATOM 1536 C C . PRO A 1 196 ? 13.111 -8.075 46.416 1.00 58.41 196 PRO A C 1
ATOM 1538 O O . PRO A 1 196 ? 12.890 -7.196 45.586 1.00 58.41 196 PRO A O 1
ATOM 1541 N N . THR A 1 197 ? 13.845 -7.846 47.498 1.00 54.72 197 THR A N 1
ATOM 1542 C CA . THR A 1 197 ? 14.658 -6.650 47.702 1.00 54.72 197 THR A CA 1
ATOM 1543 C C . THR A 1 197 ? 15.901 -6.767 46.822 1.00 54.72 197 THR A C 1
ATOM 1545 O O . THR A 1 197 ? 16.731 -7.638 47.044 1.00 54.72 197 THR A O 1
ATOM 1548 N N . ARG A 1 198 ? 15.977 -5.907 45.796 1.00 54.66 198 ARG A N 1
ATOM 1549 C CA . ARG A 1 198 ? 17.166 -5.485 45.024 1.00 54.66 198 ARG A CA 1
ATOM 1550 C C . ARG A 1 198 ? 18.274 -6.531 44.798 1.00 54.66 198 ARG A C 1
ATOM 1552 O O . ARG A 1 198 ? 19.053 -6.818 45.695 1.00 54.66 198 ARG A O 1
ATOM 1559 N N . GLY A 1 199 ? 18.487 -6.930 43.538 1.00 54.97 199 GLY A N 1
ATOM 1560 C CA . GLY A 1 199 ? 19.813 -7.448 43.167 1.00 54.97 199 GLY A CA 1
ATOM 1561 C C . GLY A 1 199 ? 19.962 -8.287 41.905 1.00 54.97 199 GLY A C 1
ATOM 1562 O O . GLY A 1 199 ? 21.081 -8.679 41.611 1.00 54.97 199 GLY A O 1
ATOM 1563 N N . VAL A 1 200 ? 18.904 -8.575 41.139 1.00 50.25 200 VAL A N 1
ATOM 1564 C CA . VAL A 1 200 ? 19.042 -9.437 39.949 1.00 50.25 200 VAL A CA 1
ATOM 1565 C C . VAL A 1 200 ? 18.384 -8.804 38.725 1.00 50.25 200 VAL A C 1
ATOM 1567 O O . VAL A 1 200 ? 17.441 -9.326 38.138 1.00 50.25 200 VAL A O 1
ATOM 1570 N N . LYS A 1 201 ? 18.947 -7.675 38.281 1.00 57.06 201 LYS A N 1
ATOM 1571 C CA . LYS A 1 201 ? 18.967 -7.373 36.848 1.00 57.06 201 LYS A CA 1
ATOM 1572 C C . LYS A 1 201 ? 19.861 -8.435 36.205 1.00 57.06 201 LYS A C 1
ATOM 1574 O O . LYS A 1 201 ? 21.069 -8.239 36.107 1.00 57.06 201 LYS A O 1
ATOM 1579 N N . ARG A 1 202 ? 19.296 -9.583 35.813 1.00 61.78 202 ARG A N 1
ATOM 1580 C CA . ARG A 1 202 ? 19.995 -10.477 34.884 1.00 61.78 202 ARG A CA 1
ATOM 1581 C C . ARG A 1 202 ? 20.238 -9.646 33.633 1.00 61.78 202 ARG A C 1
ATOM 1583 O O . ARG A 1 202 ? 19.282 -9.248 32.967 1.00 61.78 202 ARG A O 1
ATOM 1590 N N . LYS A 1 203 ? 21.499 -9.323 33.344 1.00 64.44 203 LYS A N 1
ATOM 1591 C CA . LYS A 1 203 ? 21.877 -8.935 31.989 1.00 64.44 203 LYS A CA 1
ATOM 1592 C C . LYS A 1 203 ? 21.305 -10.018 31.082 1.00 64.44 203 LYS A C 1
ATOM 1594 O O . LYS A 1 203 ? 21.624 -11.187 31.278 1.00 64.44 203 LYS A O 1
ATOM 1599 N N . ARG A 1 204 ? 20.409 -9.652 30.166 1.00 60.38 204 ARG A N 1
ATOM 1600 C CA . ARG A 1 204 ? 20.009 -10.567 29.099 1.00 60.38 204 ARG A CA 1
ATOM 1601 C C . ARG A 1 204 ? 21.301 -10.930 28.371 1.00 60.38 204 ARG A C 1
ATOM 1603 O O . ARG A 1 204 ? 21.948 -10.050 27.807 1.00 60.38 204 ARG A O 1
ATOM 1610 N N . THR A 1 205 ? 21.732 -12.179 28.474 1.00 60.28 205 THR A N 1
ATOM 1611 C CA . THR A 1 205 ? 22.715 -12.738 27.550 1.00 60.28 205 THR A CA 1
ATOM 1612 C C . THR A 1 205 ? 22.076 -12.701 26.169 1.00 60.28 205 THR A C 1
ATOM 1614 O O . THR A 1 205 ? 20.935 -13.124 26.011 1.00 60.28 205 THR A O 1
ATOM 1617 N N . ALA A 1 206 ? 22.784 -12.153 25.186 1.00 57.34 206 ALA A N 1
ATOM 1618 C CA . ALA A 1 206 ? 22.303 -11.896 23.825 1.00 57.34 206 ALA A CA 1
ATOM 1619 C C . ALA A 1 206 ? 22.029 -13.169 22.985 1.00 57.34 206 ALA A C 1
ATOM 1621 O O . ALA A 1 206 ? 22.090 -13.121 21.766 1.00 57.34 206 ALA A O 1
ATOM 1622 N N . GLN A 1 207 ? 21.790 -14.312 23.631 1.00 59.03 207 GLN A N 1
ATOM 1623 C CA . GLN A 1 207 ? 21.773 -15.648 23.025 1.00 59.03 207 GLN A CA 1
ATOM 1624 C C . GLN A 1 207 ? 20.409 -16.351 23.136 1.00 59.03 207 GLN A C 1
ATOM 1626 O O . GLN A 1 207 ? 20.297 -17.500 22.736 1.00 59.03 207 GLN A O 1
ATOM 1631 N N . ASP A 1 208 ? 19.377 -15.688 23.673 1.00 57.53 208 ASP A N 1
ATOM 1632 C CA . ASP A 1 208 ? 18.035 -16.276 23.863 1.00 57.53 208 ASP A CA 1
ATOM 1633 C C . ASP A 1 208 ? 16.963 -15.585 22.999 1.00 57.53 208 ASP A C 1
ATOM 1635 O O . ASP A 1 208 ? 15.816 -15.386 23.393 1.00 57.53 208 ASP A O 1
ATOM 1639 N N . SER A 1 209 ? 17.369 -15.142 21.810 1.00 55.97 209 SER A N 1
ATOM 1640 C CA . SER A 1 209 ? 16.472 -14.706 20.740 1.00 55.97 209 SER A CA 1
ATOM 1641 C C . SER A 1 209 ? 16.720 -15.600 19.527 1.00 55.97 209 SER A C 1
ATOM 1643 O O . SER A 1 209 ? 17.882 -15.717 19.129 1.00 55.97 209 SER A O 1
ATOM 1645 N N . PRO A 1 210 ? 15.689 -16.208 18.912 1.00 62.34 210 PRO A N 1
ATOM 1646 C CA . PRO A 1 210 ? 15.837 -17.023 17.710 1.00 62.34 210 PRO A CA 1
ATOM 1647 C C . PRO A 1 210 ? 16.035 -16.122 16.481 1.00 62.34 210 PRO A C 1
ATOM 1649 O O . PRO A 1 210 ? 15.237 -16.126 15.548 1.00 62.34 210 PRO A O 1
ATOM 1652 N N . THR A 1 211 ? 17.093 -15.314 16.492 1.00 63.03 211 THR A N 1
ATOM 1653 C CA . THR A 1 211 ? 17.437 -14.408 15.400 1.00 63.03 211 THR A CA 1
ATOM 1654 C C . THR A 1 211 ? 18.890 -14.642 15.024 1.00 63.03 211 THR A C 1
ATOM 1656 O O . THR A 1 211 ? 19.795 -14.442 15.832 1.00 63.03 211 THR A O 1
ATOM 1659 N N . ILE A 1 212 ? 19.101 -15.090 13.788 1.00 69.31 212 ILE A N 1
ATOM 1660 C CA . ILE A 1 212 ? 20.422 -15.282 13.190 1.00 69.31 212 ILE A CA 1
ATOM 1661 C C . ILE A 1 212 ? 21.165 -13.932 13.235 1.00 69.31 212 ILE A C 1
ATOM 1663 O O . ILE A 1 212 ? 20.628 -12.942 12.728 1.00 69.31 212 ILE A O 1
ATOM 1667 N N . PRO A 1 213 ? 22.362 -13.841 13.843 1.00 65.62 213 PRO A N 1
ATOM 1668 C CA . PRO A 1 213 ? 23.116 -12.594 13.880 1.00 65.62 213 PRO A CA 1
ATOM 1669 C C . PRO A 1 213 ? 23.556 -12.218 12.462 1.00 65.62 213 PRO A C 1
ATOM 1671 O O . PRO A 1 213 ? 24.278 -12.971 11.808 1.00 65.62 213 PRO A O 1
ATOM 1674 N N . LEU A 1 214 ? 23.112 -11.052 11.980 1.00 69.62 214 LEU A N 1
ATOM 1675 C CA . LEU A 1 214 ? 23.568 -10.511 10.701 1.00 69.62 214 LEU A CA 1
ATOM 1676 C C . LEU A 1 214 ? 25.086 -10.242 10.760 1.00 69.62 214 LEU A C 1
ATOM 1678 O O . LEU A 1 214 ? 25.558 -9.653 11.738 1.00 69.62 214 LEU A O 1
ATOM 1682 N N . PRO A 1 215 ? 25.857 -10.611 9.722 1.00 68.88 215 PRO A N 1
ATOM 1683 C CA . PRO A 1 215 ? 27.277 -10.295 9.649 1.00 68.88 215 PRO A CA 1
ATOM 1684 C C . PRO A 1 215 ? 27.472 -8.781 9.475 1.00 68.88 215 PRO A C 1
ATOM 1686 O O . PRO A 1 215 ? 27.373 -8.241 8.379 1.00 68.88 215 PRO A O 1
ATOM 1689 N N . LEU A 1 216 ? 27.772 -8.083 10.574 1.00 63.66 216 LEU A N 1
ATOM 1690 C CA . LEU A 1 216 ? 28.129 -6.656 10.605 1.00 63.66 216 LEU A CA 1
ATOM 1691 C C . LEU A 1 216 ? 29.614 -6.409 10.274 1.00 63.66 216 LEU A C 1
ATOM 1693 O O . LEU A 1 216 ? 30.243 -5.512 10.829 1.00 63.66 216 LEU A O 1
ATOM 1697 N N . SER A 1 217 ? 30.200 -7.195 9.371 1.00 63.19 217 SER A N 1
ATOM 1698 C CA . SER A 1 217 ? 31.570 -6.989 8.895 1.00 63.19 217 SER A CA 1
ATOM 1699 C C . SER A 1 217 ? 31.574 -6.432 7.474 1.00 63.19 217 SER A C 1
ATOM 1701 O O . SER A 1 217 ? 32.050 -7.072 6.540 1.00 63.19 217 SER A O 1
ATOM 1703 N N . GLN A 1 218 ? 31.060 -5.218 7.311 1.00 58.53 218 GLN A N 1
ATOM 1704 C CA . GLN A 1 218 ? 31.575 -4.325 6.281 1.00 58.53 218 GLN A CA 1
ATOM 1705 C C . GLN A 1 218 ? 31.901 -2.988 6.949 1.00 58.53 218 GLN A C 1
ATOM 1707 O O . GLN A 1 218 ? 30.996 -2.352 7.495 1.00 58.53 218 GLN A O 1
ATOM 1712 N N . PRO A 1 219 ? 33.175 -2.553 6.959 1.00 56.88 219 PRO A N 1
ATOM 1713 C CA . PRO A 1 219 ? 33.494 -1.191 7.344 1.00 56.88 219 PRO A CA 1
ATOM 1714 C C . PRO A 1 219 ? 32.785 -0.268 6.356 1.00 56.88 219 PRO A C 1
ATOM 1716 O O . PRO A 1 219 ? 33.078 -0.263 5.161 1.00 56.88 219 PRO A O 1
ATOM 1719 N N . ARG A 1 220 ? 31.808 0.488 6.858 1.00 54.06 220 ARG A N 1
ATOM 1720 C CA . ARG A 1 220 ? 31.208 1.595 6.123 1.00 54.06 220 ARG A CA 1
ATOM 1721 C C . ARG A 1 220 ? 32.352 2.561 5.836 1.00 54.06 220 ARG A C 1
ATOM 1723 O O . ARG A 1 220 ? 32.868 3.174 6.769 1.00 54.06 220 ARG A O 1
ATOM 1730 N N . GLY A 1 221 ? 32.793 2.629 4.581 1.00 49.94 221 GLY A N 1
ATOM 1731 C CA . GLY A 1 221 ? 33.742 3.645 4.152 1.00 49.94 221 GLY A CA 1
ATOM 1732 C C . GLY A 1 221 ? 33.213 4.991 4.625 1.00 49.94 221 GLY A C 1
ATOM 1733 O O . GLY A 1 221 ? 32.064 5.340 4.351 1.00 49.94 221 GLY A O 1
ATOM 1734 N N . THR A 1 222 ? 34.002 5.699 5.425 1.00 49.41 222 THR A N 1
ATOM 1735 C CA . THR A 1 222 ? 33.703 7.067 5.826 1.00 49.41 222 THR A CA 1
ATOM 1736 C C . THR A 1 222 ? 33.750 7.915 4.564 1.00 49.41 222 THR A C 1
ATOM 1738 O O . THR A 1 222 ? 34.816 8.372 4.161 1.00 49.41 222 THR A O 1
ATOM 1741 N N . SER A 1 223 ? 32.602 8.083 3.909 1.00 46.59 223 SER A N 1
ATOM 1742 C CA . SER A 1 223 ? 32.412 9.089 2.873 1.00 46.59 223 SER A CA 1
ATOM 1743 C C . SER A 1 223 ? 32.468 10.455 3.552 1.00 46.59 223 SER A C 1
ATOM 1745 O O . SER A 1 223 ? 31.465 10.994 4.020 1.00 46.59 223 SER A O 1
ATOM 1747 N N . THR A 1 224 ? 33.676 10.988 3.681 1.00 51.12 224 THR A N 1
ATOM 1748 C CA . THR A 1 224 ? 33.920 12.399 3.951 1.00 51.12 224 THR A CA 1
ATOM 1749 C C . THR A 1 224 ? 33.545 13.192 2.703 1.00 51.12 224 THR A C 1
ATOM 1751 O O . THR A 1 224 ? 34.399 13.462 1.868 1.00 51.12 224 THR A O 1
ATOM 1754 N N . SER A 1 225 ? 32.263 13.522 2.557 1.00 46.53 225 SER A N 1
ATOM 1755 C CA . SER A 1 225 ? 31.782 14.550 1.621 1.00 46.53 225 SER A CA 1
ATOM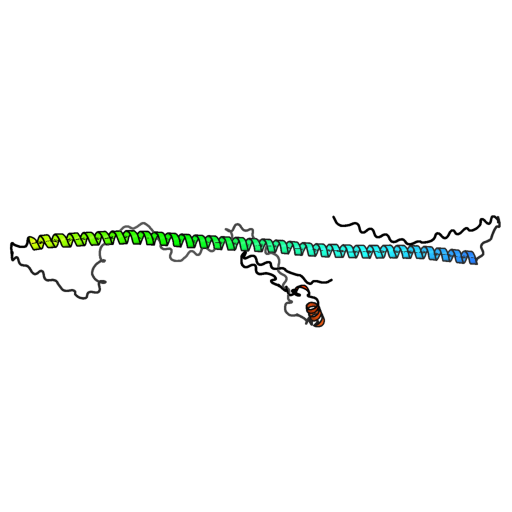 1756 C C . SER A 1 225 ? 30.306 14.872 1.886 1.00 46.53 225 SER A C 1
ATOM 1758 O O . SER A 1 225 ? 29.436 14.628 1.059 1.00 46.53 225 SER A O 1
ATOM 1760 N N . PHE A 1 226 ? 30.002 15.412 3.071 1.00 45.62 226 PHE A N 1
ATOM 1761 C CA . PHE A 1 226 ? 28.685 16.015 3.355 1.00 45.62 226 PHE A CA 1
ATOM 1762 C C . PHE A 1 226 ? 28.738 17.551 3.446 1.00 45.62 226 PHE A C 1
ATOM 1764 O O . PHE A 1 226 ? 27.798 18.193 3.895 1.00 45.62 226 PHE A O 1
ATOM 1771 N N . THR A 1 227 ? 29.830 18.167 3.000 1.00 48.75 227 THR A N 1
ATOM 1772 C CA . THR A 1 227 ? 29.996 19.627 2.991 1.00 48.75 227 THR A CA 1
ATOM 1773 C C . THR A 1 227 ? 30.756 20.059 1.748 1.00 48.75 227 THR A C 1
ATOM 1775 O O . THR A 1 227 ? 31.841 20.611 1.845 1.00 48.75 227 THR A O 1
ATOM 1778 N N . GLU A 1 228 ? 30.199 19.771 0.575 1.00 48.09 228 GLU A N 1
ATOM 1779 C CA . GLU A 1 228 ? 30.481 20.549 -0.634 1.00 48.09 228 GLU A CA 1
ATOM 1780 C C . GLU A 1 228 ? 29.324 20.369 -1.623 1.00 48.09 228 GLU A C 1
ATOM 1782 O O . GLU A 1 228 ? 29.428 19.714 -2.655 1.00 48.09 228 GLU A O 1
ATOM 1787 N N . VAL A 1 229 ? 28.162 20.926 -1.270 1.00 47.41 229 VAL A N 1
ATOM 1788 C CA . VAL A 1 229 ? 27.150 21.265 -2.274 1.00 47.41 229 VAL A CA 1
ATOM 1789 C C . VAL A 1 229 ? 27.705 22.489 -2.995 1.00 47.41 229 VAL A C 1
ATOM 1791 O O . VAL A 1 229 ? 27.466 23.625 -2.588 1.00 47.41 229 VAL A O 1
ATOM 1794 N N . GLN A 1 230 ? 28.526 22.261 -4.021 1.00 47.88 230 GLN A N 1
ATOM 1795 C CA . GLN A 1 230 ? 28.743 23.294 -5.025 1.00 47.88 230 GLN A CA 1
ATOM 1796 C C . GLN A 1 230 ? 27.385 23.604 -5.647 1.00 47.88 230 GLN A C 1
ATOM 1798 O O . GLN A 1 230 ? 26.631 22.691 -5.986 1.00 47.88 230 GLN A O 1
ATOM 1803 N N . GLY A 1 231 ? 27.055 24.893 -5.700 1.00 53.53 231 GLY A N 1
ATOM 1804 C CA . GLY A 1 231 ? 25.753 25.391 -6.109 1.00 53.53 231 GLY A CA 1
ATOM 1805 C C . GLY A 1 231 ? 25.319 24.814 -7.449 1.00 53.53 231 GLY A C 1
ATOM 1806 O O . GLY A 1 231 ? 25.756 25.267 -8.503 1.00 53.53 231 GLY A O 1
ATOM 1807 N N . GLN A 1 232 ? 24.403 23.850 -7.404 1.00 56.12 232 GLN A N 1
ATOM 1808 C CA . GLN A 1 232 ? 23.472 23.660 -8.498 1.00 56.12 232 GLN A CA 1
ATOM 1809 C C . GLN A 1 232 ? 22.578 24.894 -8.487 1.00 56.12 232 GLN A C 1
ATOM 1811 O O . GLN A 1 232 ? 21.646 25.001 -7.691 1.00 56.12 232 GLN A O 1
ATOM 1816 N N . VAL A 1 233 ? 22.934 25.866 -9.325 1.00 59.91 233 VAL A N 1
ATOM 1817 C CA . VAL A 1 233 ? 21.999 26.890 -9.774 1.00 59.91 233 VAL A CA 1
ATOM 1818 C C . VAL A 1 233 ? 20.863 26.113 -10.415 1.00 59.91 233 VAL A C 1
ATOM 1820 O O . VAL A 1 233 ? 21.019 25.527 -11.484 1.00 59.91 233 VAL A O 1
ATOM 1823 N N . VAL A 1 234 ? 19.763 25.997 -9.682 1.00 68.00 234 VAL A N 1
ATOM 1824 C CA . VAL A 1 234 ? 18.535 25.444 -10.222 1.00 68.00 234 VAL A CA 1
ATOM 1825 C C . VAL A 1 234 ? 18.112 26.412 -11.318 1.00 68.00 234 VAL A C 1
ATOM 1827 O O . VAL A 1 234 ? 17.842 27.577 -11.037 1.00 68.00 234 VAL A O 1
ATOM 1830 N N . ASP A 1 235 ? 18.165 25.952 -12.564 1.00 74.19 235 ASP A N 1
ATOM 1831 C CA . ASP A 1 235 ? 17.815 26.762 -13.722 1.00 74.19 235 ASP A CA 1
ATOM 1832 C C . ASP A 1 235 ? 16.329 27.132 -13.621 1.00 74.19 235 ASP A C 1
ATOM 1834 O O . ASP A 1 235 ? 15.450 26.269 -13.684 1.00 74.19 235 ASP A O 1
ATOM 1838 N N . GLU A 1 236 ? 16.049 28.413 -13.389 1.00 78.44 236 GLU A N 1
ATOM 1839 C CA . GLU A 1 236 ? 14.699 28.946 -13.168 1.00 78.44 236 GLU A CA 1
ATOM 1840 C C . GLU A 1 236 ? 13.790 28.660 -14.377 1.00 78.44 236 GLU A C 1
ATOM 1842 O O . GLU A 1 236 ? 12.608 28.356 -14.216 1.00 78.44 236 GLU A O 1
ATOM 1847 N N . SER A 1 237 ? 14.380 28.588 -15.576 1.00 75.50 237 SER A N 1
ATOM 1848 C CA . SER A 1 237 ? 13.695 28.214 -16.819 1.00 75.50 237 SER A CA 1
ATOM 1849 C C . SER A 1 237 ? 13.254 26.740 -16.871 1.00 75.50 237 SER A C 1
ATOM 1851 O O . SER A 1 237 ? 12.298 26.381 -17.567 1.00 75.50 237 SER A O 1
ATOM 1853 N N . LEU A 1 238 ? 13.928 25.856 -16.127 1.00 78.69 238 LEU A N 1
ATOM 1854 C CA . LEU A 1 238 ? 13.536 24.455 -15.984 1.00 78.69 238 LEU A CA 1
ATOM 1855 C C . LEU A 1 238 ? 12.364 24.314 -15.009 1.00 78.69 238 LEU A C 1
ATOM 1857 O O . LEU A 1 238 ? 11.464 23.519 -15.276 1.00 78.69 238 LEU A O 1
ATOM 1861 N N . LEU A 1 239 ? 12.347 25.099 -13.924 1.00 79.00 239 LEU A N 1
ATOM 1862 C CA . LEU A 1 239 ? 11.194 25.145 -13.021 1.00 79.00 239 LEU A CA 1
ATOM 1863 C C . LEU A 1 239 ? 9.955 25.663 -13.745 1.00 79.00 239 LEU A C 1
ATOM 1865 O O . LEU A 1 239 ? 8.902 25.043 -13.648 1.00 79.00 239 LEU A O 1
ATOM 1869 N N . GLU A 1 240 ? 10.080 26.756 -14.496 1.00 79.94 240 GLU A N 1
ATOM 1870 C CA . GLU A 1 240 ? 8.943 27.375 -15.180 1.00 79.94 240 GLU A CA 1
ATOM 1871 C C . GLU A 1 240 ? 8.297 26.417 -16.199 1.00 79.94 240 GLU A C 1
ATOM 1873 O O . GLU A 1 240 ? 7.081 26.247 -16.188 1.00 79.94 240 GLU A O 1
ATOM 1878 N N . ARG A 1 241 ? 9.088 25.661 -16.978 1.00 76.88 241 ARG A N 1
ATOM 1879 C CA . ARG A 1 241 ? 8.540 24.614 -17.868 1.00 76.88 241 ARG A CA 1
ATOM 1880 C C . ARG A 1 241 ? 7.851 23.473 -17.127 1.00 76.88 241 ARG A C 1
ATOM 1882 O O . ARG A 1 241 ? 6.827 22.990 -17.594 1.00 76.88 241 ARG A O 1
ATOM 1889 N N . MET A 1 242 ? 8.378 23.054 -15.975 1.00 74.25 242 MET A N 1
ATOM 1890 C CA . MET A 1 242 ? 7.732 22.008 -15.175 1.00 74.25 242 MET A CA 1
ATOM 1891 C C . MET A 1 242 ? 6.381 22.450 -14.603 1.00 74.25 242 MET A C 1
ATOM 1893 O O . MET A 1 242 ? 5.533 21.596 -14.367 1.00 74.25 242 MET A O 1
ATOM 1897 N N . PHE A 1 243 ? 6.176 23.752 -14.384 1.00 69.56 243 PHE A N 1
ATOM 1898 C CA . PHE A 1 243 ? 4.892 24.290 -13.932 1.00 69.56 243 PHE A CA 1
ATOM 1899 C C . PHE A 1 243 ? 3.914 24.585 -15.077 1.00 69.56 243 PHE A C 1
ATOM 1901 O O . PHE A 1 243 ? 2.712 24.538 -14.839 1.00 69.56 243 PHE A O 1
ATOM 1908 N N . LEU A 1 244 ? 4.393 24.874 -16.295 1.00 68.94 244 LEU A N 1
ATOM 1909 C CA . LEU A 1 244 ? 3.524 25.154 -17.448 1.00 68.94 244 LEU A CA 1
ATOM 1910 C C . LEU A 1 244 ? 2.998 23.904 -18.172 1.00 68.94 244 LEU A C 1
ATOM 1912 O O . LEU A 1 244 ? 1.969 24.006 -18.825 1.00 68.94 244 LEU A O 1
ATOM 1916 N N . GLU A 1 245 ? 3.681 22.759 -18.090 1.00 63.94 245 GLU A N 1
ATOM 1917 C CA . GLU A 1 245 ? 3.305 21.531 -18.824 1.00 63.94 245 GLU A CA 1
ATOM 1918 C C . GLU A 1 245 ? 2.581 20.482 -17.952 1.00 63.94 245 GLU A C 1
ATOM 19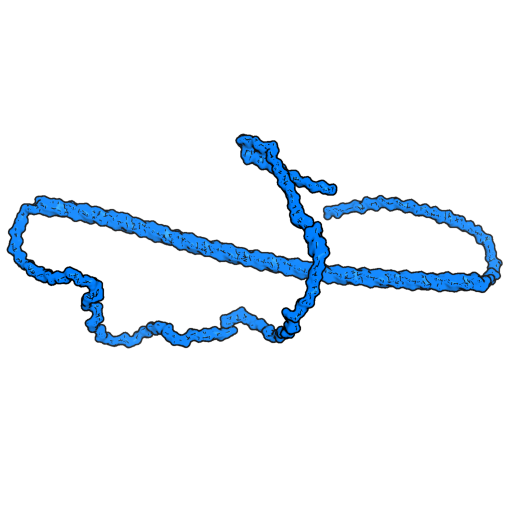20 O O . GLU A 1 245 ? 2.344 19.357 -18.397 1.00 63.94 245 GLU A O 1
ATOM 1925 N N . ASP A 1 246 ? 2.249 20.797 -16.693 1.00 65.62 246 ASP A N 1
ATOM 1926 C CA . ASP A 1 246 ? 1.584 19.843 -15.793 1.00 65.62 246 ASP A CA 1
ATOM 1927 C C . ASP A 1 246 ? 0.048 19.888 -15.917 1.00 65.62 246 ASP A C 1
ATOM 1929 O O . ASP A 1 246 ? -0.667 20.257 -14.984 1.00 65.62 246 ASP A O 1
ATOM 1933 N N . ASP A 1 247 ? -0.471 19.419 -17.057 1.00 64.38 247 ASP A N 1
ATOM 1934 C CA . ASP A 1 247 ? -1.915 19.281 -17.339 1.00 64.38 247 ASP A CA 1
ATOM 1935 C C . ASP A 1 247 ? -2.622 18.261 -16.418 1.00 64.38 247 ASP A C 1
ATOM 1937 O O . ASP A 1 247 ? -3.839 18.078 -16.474 1.00 64.38 247 ASP A O 1
ATOM 1941 N N . ARG A 1 248 ? -1.893 17.563 -15.530 1.00 68.00 248 ARG A N 1
ATOM 1942 C CA . ARG A 1 248 ? -2.498 16.610 -14.576 1.00 68.00 248 ARG A CA 1
ATOM 1943 C C . ARG A 1 248 ? -3.393 17.285 -13.539 1.00 68.00 248 ARG A C 1
ATOM 1945 O O . ARG A 1 248 ? -4.156 16.580 -12.876 1.00 68.00 248 ARG A O 1
ATOM 1952 N N . PHE A 1 249 ? -3.295 18.606 -13.383 1.00 58.38 249 PHE A N 1
ATOM 1953 C CA . PHE A 1 249 ? -4.105 19.384 -12.444 1.00 58.38 249 PHE A CA 1
ATOM 1954 C C . PHE A 1 249 ? -5.145 20.288 -13.108 1.00 58.38 249 PHE A C 1
ATOM 1956 O O . PHE A 1 249 ? -5.866 20.977 -12.382 1.00 58.38 249 PHE A O 1
ATOM 1963 N N . ASP A 1 250 ? -5.305 20.230 -14.434 1.00 61.78 250 ASP A N 1
ATOM 1964 C CA . ASP A 1 250 ? -6.439 20.848 -15.124 1.00 61.78 250 ASP A CA 1
ATOM 1965 C C . ASP A 1 250 ? -7.712 20.036 -14.846 1.00 61.78 250 ASP A C 1
ATOM 1967 O O . ASP A 1 250 ? -8.221 19.240 -15.638 1.00 61.78 250 ASP A O 1
ATOM 1971 N N . VAL A 1 251 ? -8.230 20.221 -13.632 1.00 59.88 251 VAL A N 1
ATOM 1972 C CA . VAL A 1 251 ? -9.529 19.715 -13.212 1.00 59.88 251 VAL A CA 1
ATOM 1973 C C . VAL A 1 251 ? -10.576 20.452 -14.038 1.00 59.88 251 VAL A C 1
ATOM 1975 O O . VAL A 1 251 ? -10.925 21.597 -13.753 1.00 59.88 251 VAL A O 1
ATOM 1978 N N . CYS A 1 252 ? -11.076 19.783 -15.077 1.00 62.56 252 CYS A N 1
ATOM 1979 C CA . CYS A 1 252 ? -12.189 20.271 -15.878 1.00 62.56 252 CYS A CA 1
ATOM 1980 C C . CYS A 1 252 ? -13.339 20.676 -14.941 1.00 62.56 252 CYS A C 1
ATOM 1982 O O . CYS A 1 252 ? -13.779 19.847 -14.134 1.00 62.56 252 CYS A O 1
ATOM 1984 N N . PRO A 1 253 ? -13.846 21.920 -15.010 1.00 54.28 253 PRO A N 1
ATOM 1985 C CA . PRO A 1 253 ? -14.971 22.320 -14.187 1.00 54.28 253 PRO A CA 1
ATOM 1986 C C . PRO A 1 253 ? -16.192 21.505 -14.614 1.00 54.28 253 PRO A C 1
ATOM 1988 O O . PRO A 1 253 ? -16.773 21.734 -15.675 1.00 54.28 253 PRO A O 1
ATOM 1991 N N . ILE A 1 254 ? -16.576 20.539 -13.780 1.00 53.88 254 ILE A N 1
ATOM 1992 C CA . ILE A 1 254 ? -17.821 19.792 -13.937 1.00 53.88 254 ILE A CA 1
ATOM 1993 C C . ILE A 1 254 ? -18.957 20.799 -13.753 1.00 53.88 254 ILE A C 1
ATOM 1995 O O . ILE A 1 254 ? -19.225 21.260 -12.642 1.00 53.88 254 ILE A O 1
ATOM 1999 N N . LYS A 1 255 ? -19.613 21.174 -14.850 1.00 56.00 255 LYS A N 1
ATOM 2000 C CA . LYS A 1 255 ? -20.863 21.929 -14.796 1.00 56.00 255 LYS A CA 1
ATOM 2001 C C . LYS A 1 255 ? -21.981 20.920 -14.574 1.00 56.00 255 LYS A C 1
ATOM 2003 O O . LYS A 1 255 ? -22.362 20.214 -15.496 1.00 56.00 255 LYS A O 1
ATOM 2008 N N . ALA A 1 256 ? -22.469 20.827 -13.343 1.00 53.78 256 ALA A N 1
ATOM 2009 C CA . ALA A 1 256 ? -23.688 20.086 -13.054 1.00 53.78 256 ALA A CA 1
ATOM 2010 C C . ALA A 1 256 ? -24.892 21.009 -13.299 1.00 53.78 256 ALA A C 1
ATOM 2012 O O . ALA A 1 256 ? -25.032 22.022 -12.608 1.00 53.78 256 ALA A O 1
ATOM 2013 N N . SER A 1 257 ? -25.743 20.679 -14.271 1.00 56.81 257 SER A N 1
ATOM 2014 C CA . SER A 1 257 ? -27.108 21.207 -14.356 1.00 56.81 257 SER A CA 1
ATOM 2015 C C . SER A 1 257 ? -28.078 20.181 -13.772 1.00 56.81 257 SER A C 1
ATOM 2017 O O . SER A 1 257 ? -27.875 18.972 -13.880 1.00 56.81 257 SER A O 1
ATOM 2019 N N . VAL A 1 258 ? -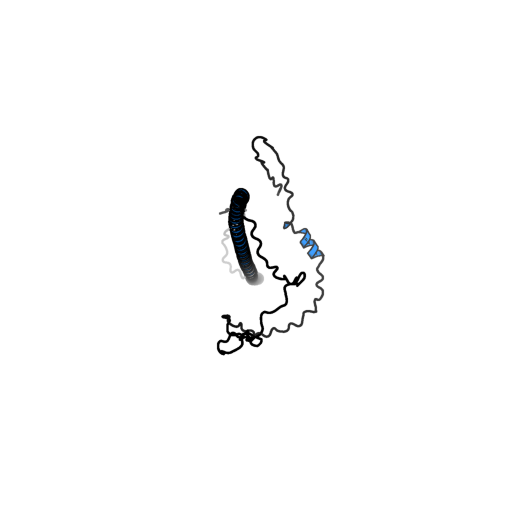29.101 20.667 -13.070 1.00 55.38 258 VAL A N 1
ATOM 2020 C CA . VAL A 1 258 ? -30.183 19.841 -12.525 1.00 55.38 258 VAL A CA 1
ATOM 2021 C C . VAL A 1 258 ? -31.415 20.172 -13.350 1.00 55.38 258 VAL A C 1
ATOM 2023 O O . VAL A 1 258 ? -31.986 21.248 -13.180 1.00 55.38 258 VAL A O 1
ATOM 2026 N N . ASP A 1 259 ? -31.789 19.278 -14.262 1.00 58.06 259 ASP A N 1
ATOM 2027 C CA . ASP A 1 259 ? -32.746 19.619 -15.321 1.00 58.06 259 ASP A CA 1
ATOM 2028 C C . ASP A 1 259 ? -34.199 19.232 -15.007 1.00 58.06 259 ASP A C 1
ATOM 2030 O O . ASP A 1 259 ? -35.110 19.669 -15.708 1.00 58.06 259 ASP A O 1
ATOM 2034 N N . SER A 1 260 ? -34.472 18.488 -13.930 1.00 56.66 260 SER A N 1
ATOM 2035 C CA . SER A 1 260 ? -35.854 18.216 -13.519 1.00 56.66 260 SER A CA 1
ATOM 2036 C C . SER A 1 260 ? -35.958 17.769 -12.060 1.00 56.66 260 SER A C 1
ATOM 2038 O O . SER A 1 260 ? -35.210 16.904 -11.609 1.00 56.66 260 SER A O 1
ATOM 2040 N N . LEU A 1 261 ? -36.900 18.360 -11.320 1.00 52.88 261 LEU A N 1
ATOM 2041 C CA . LEU A 1 261 ? -37.327 17.897 -10.000 1.00 52.88 261 LEU A CA 1
ATOM 2042 C C . LEU A 1 261 ? -38.758 17.379 -10.129 1.00 52.88 261 LEU A C 1
ATOM 2044 O O . LEU A 1 261 ? -39.696 18.174 -10.184 1.00 52.88 261 LEU A O 1
ATOM 2048 N N . ASP A 1 262 ? -38.921 16.058 -10.166 1.00 53.62 262 ASP A N 1
ATOM 2049 C CA . ASP A 1 262 ? -40.241 15.436 -10.122 1.00 53.62 262 ASP A CA 1
ATOM 2050 C C . ASP A 1 262 ? -40.638 15.211 -8.655 1.00 53.62 262 ASP A C 1
ATOM 2052 O O . ASP A 1 262 ? -39.961 14.512 -7.902 1.00 53.62 262 ASP A O 1
ATOM 2056 N N . VAL A 1 263 ? -41.694 15.882 -8.193 1.00 58.03 263 VAL A N 1
ATOM 2057 C CA . VAL A 1 263 ? -41.982 16.029 -6.750 1.00 58.03 263 VAL A CA 1
ATOM 2058 C C . VAL A 1 263 ? -42.602 14.757 -6.142 1.00 58.03 263 VAL A C 1
ATOM 2060 O O . VAL A 1 263 ? -42.651 14.615 -4.921 1.00 58.03 263 VAL A O 1
ATOM 2063 N N . GLU A 1 264 ? -43.024 13.795 -6.966 1.00 60.38 264 GLU A N 1
ATOM 2064 C CA . GLU A 1 264 ? -43.623 12.531 -6.504 1.00 60.38 264 GLU A CA 1
ATOM 2065 C C . GLU A 1 264 ? -42.642 11.348 -6.465 1.00 60.38 264 GLU A C 1
ATOM 2067 O O . GLU A 1 264 ? -42.902 10.349 -5.791 1.00 60.38 264 GLU A O 1
ATOM 2072 N N . SER A 1 265 ? -41.469 11.471 -7.085 1.00 57.84 265 SER A N 1
ATOM 2073 C CA . SER A 1 265 ? -40.394 10.487 -6.984 1.00 57.84 265 SER A CA 1
ATOM 2074 C C . SER A 1 265 ? -39.080 11.211 -6.753 1.00 57.84 265 SER A C 1
ATOM 2076 O O . SER A 1 265 ? -38.587 11.891 -7.643 1.00 57.84 265 SER A O 1
ATOM 2078 N N . LEU A 1 266 ? -38.510 11.058 -5.555 1.00 50.81 266 LEU A N 1
ATOM 2079 C CA . LEU A 1 266 ? -37.234 11.649 -5.138 1.00 50.81 266 LEU A CA 1
ATOM 2080 C C . LEU A 1 266 ? -36.048 11.017 -5.900 1.00 50.81 266 LEU A C 1
ATOM 2082 O O . LEU A 1 266 ? -35.198 10.349 -5.315 1.00 50.81 266 LEU A O 1
ATOM 2086 N N . ILE A 1 267 ? -36.022 11.180 -7.217 1.00 48.41 267 ILE A N 1
ATOM 2087 C CA . ILE A 1 267 ? -34.965 10.740 -8.117 1.00 48.41 267 ILE A CA 1
ATOM 2088 C C . ILE A 1 267 ? -34.413 12.013 -8.747 1.00 48.41 267 ILE A C 1
ATOM 2090 O O . ILE A 1 267 ? -35.079 12.668 -9.540 1.00 48.41 267 ILE A O 1
ATOM 2094 N N . VAL A 1 268 ? -33.203 12.390 -8.336 1.00 51.06 268 VAL A N 1
ATOM 2095 C CA . VAL A 1 268 ? -32.468 13.501 -8.943 1.00 51.06 268 VAL A CA 1
ATOM 2096 C C . VAL A 1 268 ? -31.624 12.910 -10.062 1.00 51.06 268 VAL A C 1
ATOM 2098 O O . VAL A 1 268 ? -30.648 12.207 -9.799 1.00 51.06 268 VAL A O 1
ATOM 2101 N N . GLU A 1 269 ? -32.014 13.164 -11.306 1.00 51.16 269 GLU A N 1
ATOM 2102 C CA . GLU A 1 269 ? -31.202 12.813 -12.465 1.00 51.16 269 GLU A CA 1
ATOM 2103 C C . GLU A 1 269 ? -30.127 13.892 -12.646 1.00 51.16 269 GLU A C 1
ATOM 2105 O O . GLU A 1 269 ? -30.416 15.037 -12.988 1.00 51.16 269 GLU A O 1
ATOM 2110 N N . VAL A 1 270 ? -28.879 13.544 -12.323 1.00 50.81 270 VAL A N 1
ATOM 2111 C CA . VAL A 1 270 ? -27.720 14.420 -12.529 1.00 50.81 270 VAL A CA 1
ATOM 2112 C C . VAL A 1 270 ? -27.068 14.018 -13.843 1.00 50.81 270 VAL A C 1
ATOM 2114 O O . VAL A 1 270 ? -26.427 12.970 -13.925 1.00 50.81 270 VAL A O 1
ATOM 2117 N N . VAL A 1 271 ? -27.228 14.854 -14.866 1.00 55.56 271 VAL A N 1
ATOM 2118 C CA . VAL A 1 271 ? -26.556 14.677 -16.154 1.00 55.56 271 VAL A CA 1
ATOM 2119 C C . VAL A 1 271 ? -25.186 15.343 -16.069 1.00 55.56 271 VAL A C 1
ATOM 2121 O O . VAL A 1 271 ? -25.067 16.535 -15.793 1.00 55.56 271 VAL A O 1
ATOM 2124 N N . LEU A 1 272 ? -24.131 14.551 -16.256 1.00 50.56 272 LEU A N 1
ATOM 2125 C CA . LEU A 1 272 ? -22.753 15.035 -16.280 1.00 50.56 272 LEU A CA 1
ATOM 2126 C C . LEU A 1 272 ? -22.297 15.136 -17.736 1.00 50.56 272 LEU A C 1
ATOM 2128 O O . LEU A 1 272 ? -21.925 14.131 -18.339 1.00 50.56 272 LEU A O 1
ATOM 2132 N N . GLU A 1 273 ? -22.311 16.342 -18.300 1.00 55.31 273 GLU A N 1
ATOM 2133 C CA . GLU A 1 273 ? -21.703 16.595 -19.606 1.00 55.31 273 GLU A CA 1
ATOM 2134 C C . GLU A 1 273 ? -20.224 16.966 -19.446 1.00 55.31 273 GLU A C 1
ATOM 2136 O O . GLU A 1 273 ? -19.859 17.939 -18.782 1.00 55.31 273 GLU A O 1
ATOM 2141 N N . SER A 1 274 ? -19.354 16.170 -20.069 1.00 49.88 274 SER A N 1
ATOM 2142 C CA . SER A 1 274 ? -17.928 16.466 -20.187 1.00 49.88 274 SER A CA 1
ATOM 2143 C C . SER A 1 274 ? -17.685 17.206 -21.499 1.00 49.88 274 SER A C 1
ATOM 2145 O O . SER A 1 274 ? -17.795 16.631 -22.580 1.00 49.88 274 SER A O 1
ATOM 2147 N N . ALA A 1 275 ? -17.362 18.494 -21.411 1.00 58.12 275 ALA A N 1
ATOM 2148 C CA . ALA A 1 275 ? -17.005 19.311 -22.565 1.00 58.12 275 ALA A CA 1
ATOM 2149 C C . ALA A 1 275 ? -15.492 19.232 -22.843 1.00 58.12 275 ALA A C 1
ATOM 2151 O O . ALA A 1 275 ? -14.780 20.218 -22.679 1.00 58.12 275 ALA A O 1
ATOM 2152 N N . CYS A 1 276 ? -14.991 18.063 -23.252 1.00 48.88 276 CYS A N 1
ATOM 2153 C CA . CYS A 1 276 ? -13.674 17.954 -23.890 1.00 48.88 276 CYS A CA 1
ATOM 2154 C C . CYS A 1 276 ? -13.877 17.832 -25.405 1.00 48.88 276 CYS A C 1
ATOM 2156 O O . CYS A 1 276 ? -14.107 16.742 -25.924 1.00 48.88 276 CYS A O 1
ATOM 2158 N N . GLY A 1 277 ? -13.849 18.970 -26.103 1.00 52.38 277 GLY A N 1
ATOM 2159 C CA . GLY A 1 277 ? -13.702 19.008 -27.559 1.00 52.38 277 GLY A CA 1
ATOM 2160 C C . GLY A 1 277 ? -12.237 18.792 -27.939 1.00 52.38 277 GLY A C 1
ATOM 2161 O O . GLY A 1 277 ? -11.362 19.347 -27.276 1.00 52.38 277 GLY A O 1
ATOM 2162 N N . ALA A 1 278 ? -12.009 17.951 -28.951 1.00 37.84 278 ALA A N 1
ATOM 2163 C CA . ALA A 1 278 ? -10.699 17.647 -29.531 1.00 37.84 278 ALA A CA 1
ATOM 2164 C C . ALA A 1 278 ? -10.054 18.851 -30.233 1.00 37.84 278 ALA A C 1
ATOM 2166 O O . ALA A 1 278 ? -10.812 19.693 -30.771 1.00 37.84 278 ALA A O 1
#

Secondary structure (DSSP, 8-state):
---------------------------------HHHHHHHHHHHHHHHHHHHHHHHHHHHHHHHHHHHHHHHHHHHHHHHHHHHHHHHHHHHHHHHHHHHHHHHHHHHHHHHHHHHHHHHHHHHHHHHHHHHHHHHHHHHHHHHHHHHHHHHT--S------------------TT-SS------------------S-------TTSS--PPP-----------SS--------HHHHHHHHHS-GGG------EEE----TTS----EEE------

Radius of gyration: 55.41 Å; Cα contacts (8 Å, |Δi|>4): 27; chains: 1; bounding box: 96×51×178 Å